Protein AF-A0A7S2CCJ9-F1 (afdb_monomer_lite)

Foldseek 3Di:
DDDPDDPVNVVVLVVQLCAVVRVVLVCLLPDFQWDDDQQEIEHAAAQFDDDVPDGDGLAQDAPPDPDRDLPANVVSSVRNRVSSNLLSVLCNVFVDWDWDFLVVQVVCVVVSSDGVVVNDPPDPPDDDDDDDDDDDDDDDDDDDDPPPVVVVVVVVVVVVVVPPRDIDTDTRSVVVVCLCPPDDSRSNNHHQADPVRHGHADDPVNLVSSVVNSHQEYEYEPSA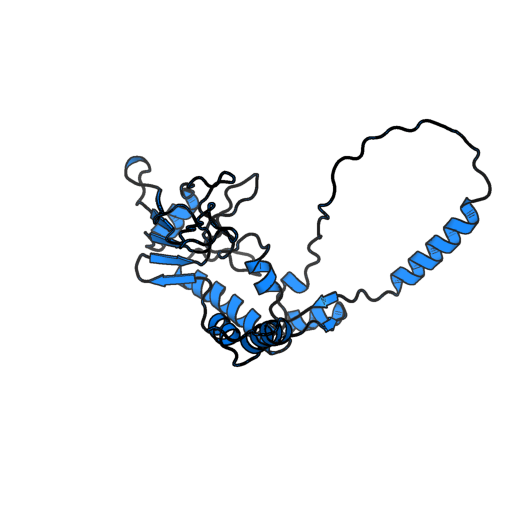HAQAKDWHWHDDPVNPHHIHIYIYGRHDQFPPVDPVRHDD

pLDDT: mean 75.75, std 21.65, range [26.58, 98.12]

Structure (mmCIF, N/CA/C/O backbone):
data_AF-A0A7S2CCJ9-F1
#
_entry.id   AF-A0A7S2CCJ9-F1
#
loop_
_atom_site.group_PDB
_atom_site.id
_atom_site.type_symbol
_atom_site.label_atom_id
_atom_site.label_alt_id
_atom_site.label_comp_id
_atom_site.label_asym_id
_atom_site.label_entity_id
_atom_site.label_seq_id
_atom_site.pdbx_PDB_ins_code
_atom_site.Cartn_x
_atom_site.Cartn_y
_atom_site.Cartn_z
_atom_site.occupancy
_atom_site.B_iso_or_equiv
_atom_site.auth_seq_id
_atom_site.auth_comp_id
_atom_site.auth_asym_id
_atom_site.auth_atom_id
_atom_site.pdbx_PDB_model_num
ATOM 1 N N . PRO A 1 1 ? -38.316 -5.251 -7.037 1.00 44.31 1 PRO A N 1
ATOM 2 C CA . PRO A 1 1 ? -38.535 -3.925 -6.409 1.00 44.31 1 PRO A CA 1
ATOM 3 C C . PRO A 1 1 ? -37.664 -3.784 -5.155 1.00 44.31 1 PRO A C 1
ATOM 5 O O . PRO A 1 1 ? -37.841 -4.554 -4.216 1.00 44.31 1 PRO A O 1
ATOM 8 N N . GLY A 1 2 ? -36.682 -2.877 -5.181 1.00 57.06 2 GLY A N 1
ATOM 9 C CA . GLY A 1 2 ? -35.847 -2.582 -4.013 1.00 57.06 2 GLY A CA 1
ATOM 10 C C . GLY A 1 2 ? -36.687 -1.921 -2.924 1.00 57.06 2 GLY A C 1
ATOM 11 O O . GLY A 1 2 ? -37.482 -1.030 -3.220 1.00 57.06 2 GLY A O 1
ATOM 12 N N . GLN A 1 3 ? -36.571 -2.398 -1.688 1.00 68.19 3 GLN A N 1
ATOM 13 C CA . GLN A 1 3 ? -37.188 -1.729 -0.545 1.00 68.19 3 GLN A CA 1
ATOM 14 C C . GLN A 1 3 ? -36.574 -0.332 -0.391 1.00 68.19 3 GLN A C 1
ATOM 16 O O . GLN A 1 3 ? -35.364 -0.171 -0.543 1.00 68.19 3 GLN A O 1
ATOM 21 N N . ASN A 1 4 ? -37.402 0.670 -0.081 1.00 78.62 4 ASN A N 1
ATOM 22 C CA . ASN A 1 4 ? -36.915 1.983 0.336 1.00 78.62 4 ASN A CA 1
ATOM 23 C C . ASN A 1 4 ? -36.238 1.826 1.703 1.00 78.62 4 ASN A C 1
ATOM 25 O O . ASN A 1 4 ? -36.915 1.734 2.725 1.00 78.62 4 ASN A O 1
ATOM 29 N N . VAL A 1 5 ? -34.910 1.744 1.704 1.00 84.31 5 VAL A N 1
ATOM 30 C CA . VAL A 1 5 ? -34.088 1.772 2.918 1.00 84.31 5 VAL A CA 1
ATOM 31 C C . VAL A 1 5 ? -33.940 3.231 3.349 1.00 84.31 5 VAL A C 1
ATOM 33 O O . VAL A 1 5 ? -33.729 4.103 2.507 1.00 84.31 5 VAL A O 1
ATOM 36 N N . SER A 1 6 ? -34.089 3.521 4.642 1.00 91.50 6 SER A N 1
ATOM 37 C CA . SER A 1 6 ? -33.880 4.876 5.160 1.00 91.50 6 SER A CA 1
ATOM 38 C C . SER A 1 6 ? -32.391 5.244 5.183 1.00 91.50 6 SER A C 1
ATOM 40 O O . SER A 1 6 ? -31.517 4.374 5.238 1.00 91.50 6 SER A O 1
ATOM 42 N N . GLU A 1 7 ? -32.093 6.544 5.188 1.00 90.19 7 GLU A N 1
ATOM 43 C CA . GLU A 1 7 ? -30.725 7.047 5.388 1.00 90.19 7 GLU A CA 1
ATOM 44 C C . GLU A 1 7 ? -30.143 6.560 6.722 1.00 90.19 7 GLU A C 1
ATOM 46 O O . GLU A 1 7 ? -29.002 6.115 6.765 1.00 90.19 7 GLU A O 1
ATOM 51 N N . GLU A 1 8 ? -30.959 6.544 7.780 1.00 93.25 8 GLU A N 1
ATOM 52 C CA . GLU A 1 8 ? -30.577 6.042 9.105 1.00 93.25 8 GLU A CA 1
ATOM 53 C C . GLU A 1 8 ? -30.185 4.559 9.068 1.00 93.25 8 GLU A C 1
ATOM 55 O O . GLU A 1 8 ? -29.129 4.179 9.563 1.00 93.25 8 GLU A O 1
ATOM 60 N N . ALA A 1 9 ? -30.996 3.711 8.424 1.00 90.62 9 ALA A N 1
ATOM 61 C CA . ALA A 1 9 ? -30.687 2.288 8.290 1.00 90.62 9 ALA A CA 1
ATOM 62 C C . ALA A 1 9 ? -29.422 2.060 7.447 1.00 90.62 9 ALA A C 1
ATOM 64 O O . ALA A 1 9 ? -28.640 1.150 7.720 1.00 90.62 9 ALA A O 1
ATOM 65 N N . THR A 1 10 ? -29.195 2.915 6.447 1.00 89.69 10 THR A N 1
ATOM 66 C CA . THR A 1 10 ? -27.972 2.897 5.640 1.00 89.69 10 THR A CA 1
ATOM 67 C C . THR A 1 10 ? -26.756 3.265 6.491 1.00 89.69 10 THR A C 1
ATOM 69 O O . THR A 1 10 ? -25.784 2.514 6.520 1.00 89.69 10 THR A O 1
ATOM 72 N N . ALA A 1 11 ? -26.813 4.377 7.229 1.00 90.50 11 ALA A N 1
ATOM 73 C CA . ALA A 1 11 ? -25.734 4.827 8.105 1.00 90.50 11 ALA A CA 1
ATOM 74 C C . ALA A 1 11 ? -25.401 3.780 9.177 1.00 90.50 11 ALA A C 1
ATOM 76 O O . ALA A 1 11 ? -24.232 3.444 9.375 1.00 90.50 11 ALA A O 1
ATOM 77 N N . GLN A 1 12 ? -26.429 3.207 9.802 1.00 91.25 12 GLN A N 1
ATOM 78 C CA . GLN A 1 12 ? -26.279 2.150 10.792 1.00 91.25 12 GLN A CA 1
ATOM 79 C C . GLN A 1 12 ? -25.587 0.912 10.202 1.00 91.25 12 GLN A C 1
ATOM 81 O O . GLN A 1 12 ? -24.662 0.386 10.816 1.00 91.25 12 GLN A O 1
ATOM 86 N N . SER A 1 13 ? -25.943 0.498 8.980 1.00 92.06 13 SER A N 1
ATOM 87 C CA . SER A 1 13 ? -25.278 -0.619 8.295 1.00 92.06 13 SER A CA 1
ATOM 88 C C . SER A 1 13 ? -23.782 -0.370 8.059 1.00 92.06 13 SER A C 1
ATOM 90 O O . SER A 1 13 ? -22.979 -1.291 8.228 1.00 92.06 13 SER A O 1
ATOM 92 N N . PHE A 1 14 ? -23.376 0.859 7.721 1.00 90.25 14 PHE A N 1
ATOM 93 C CA . PHE A 1 14 ? -21.954 1.204 7.603 1.00 90.25 14 PHE A CA 1
ATOM 94 C C . PHE A 1 14 ? -21.238 1.113 8.950 1.00 90.25 14 PHE A C 1
ATOM 96 O O . PHE A 1 14 ? -20.158 0.524 9.025 1.00 90.25 14 PHE A O 1
ATOM 103 N N . VAL A 1 15 ? -21.841 1.649 10.015 1.00 89.62 15 VAL A N 1
ATOM 104 C CA . VAL A 1 15 ? -21.274 1.565 11.368 1.00 89.62 15 VAL A CA 1
ATOM 105 C C . VAL A 1 15 ? -21.100 0.106 11.776 1.00 89.62 15 VAL A C 1
ATOM 107 O O . VAL A 1 15 ? -20.003 -0.275 12.175 1.00 89.62 15 VAL A O 1
ATOM 110 N N . GLU A 1 16 ? -22.134 -0.720 11.616 1.00 92.00 16 GLU A N 1
ATOM 111 C CA . GLU A 1 16 ? -22.108 -2.153 11.931 1.00 92.00 16 GLU A CA 1
ATOM 112 C C . GLU A 1 16 ? -21.051 -2.910 11.126 1.00 92.00 16 GLU A C 1
ATOM 114 O O . GLU A 1 16 ? -20.338 -3.741 11.683 1.00 92.00 16 GLU A O 1
ATOM 119 N N . SER A 1 17 ? -20.879 -2.583 9.842 1.00 92.44 17 SER A N 1
ATOM 120 C CA . SER A 1 17 ? -19.861 -3.223 9.002 1.00 92.44 17 SER A CA 1
ATOM 121 C C . SER A 1 17 ? -18.429 -2.989 9.488 1.00 92.44 17 SER A C 1
ATOM 123 O O . SER A 1 17 ? -17.562 -3.834 9.256 1.00 92.44 17 SER A O 1
ATOM 125 N N . ALA A 1 18 ? -18.191 -1.864 10.166 1.00 89.06 18 ALA A N 1
ATOM 126 C CA . ALA A 1 18 ? -16.893 -1.466 10.692 1.00 89.06 18 ALA A CA 1
ATOM 127 C C . ALA A 1 18 ? -16.705 -1.813 12.179 1.00 89.06 18 ALA A C 1
ATOM 129 O O . ALA A 1 18 ? -15.595 -1.663 12.682 1.00 89.06 18 ALA A O 1
ATOM 130 N N . GLN A 1 19 ? -17.741 -2.260 12.899 1.00 86.38 19 GLN A N 1
ATOM 131 C CA . GLN A 1 19 ? -17.588 -2.760 14.271 1.00 86.38 19 GLN A CA 1
ATOM 132 C C . GLN A 1 19 ? -16.789 -4.074 14.295 1.00 86.38 19 GLN A C 1
ATOM 134 O O . GLN A 1 19 ? -16.742 -4.767 13.277 1.00 86.38 19 GLN A O 1
ATOM 139 N N . PRO A 1 20 ? -16.197 -4.469 15.441 1.00 82.56 20 PRO A N 1
ATOM 140 C CA . PRO A 1 20 ? -15.578 -5.785 15.585 1.00 82.56 20 PRO A CA 1
ATOM 141 C C . PRO A 1 20 ? -16.528 -6.918 15.166 1.00 82.56 20 PRO A C 1
ATOM 143 O O . PRO A 1 20 ? -17.629 -7.040 15.701 1.00 82.56 20 PRO A O 1
ATOM 146 N N . GLY A 1 21 ? -16.095 -7.745 14.211 1.00 84.19 21 GLY A N 1
ATOM 147 C CA . GLY A 1 21 ? -16.904 -8.829 13.636 1.00 84.19 21 GLY A CA 1
ATOM 148 C C . GLY A 1 21 ? -17.786 -8.409 12.454 1.00 84.19 21 GLY A C 1
ATOM 149 O O . GLY A 1 21 ? -18.421 -9.260 11.837 1.00 84.19 21 GLY A O 1
ATOM 150 N N . GLY A 1 22 ? -17.815 -7.121 12.105 1.00 91.31 22 GLY A N 1
ATOM 151 C CA . GLY A 1 22 ? -18.373 -6.635 10.849 1.00 91.31 22 GLY A CA 1
ATOM 152 C C . GLY A 1 22 ? -17.433 -6.923 9.676 1.00 91.31 22 GLY A C 1
ATOM 153 O O . GLY A 1 22 ? -16.210 -6.950 9.835 1.00 91.31 22 GLY A O 1
ATOM 154 N N . PHE A 1 23 ? -17.983 -7.117 8.476 1.00 94.12 23 PHE A N 1
ATOM 155 C CA . PHE A 1 23 ? -17.192 -7.579 7.328 1.00 94.12 23 PHE A CA 1
ATOM 156 C C . PHE A 1 23 ? -16.061 -6.612 6.925 1.00 94.12 23 PHE A C 1
ATOM 158 O O . PHE A 1 23 ? -15.014 -7.064 6.469 1.00 94.12 23 PHE A O 1
ATOM 165 N N . MET A 1 24 ? -16.230 -5.290 7.090 1.00 92.38 24 MET A N 1
ATOM 166 C CA . MET A 1 24 ? -15.150 -4.342 6.784 1.00 92.38 24 MET A CA 1
ATOM 167 C C . MET A 1 24 ? -14.006 -4.466 7.791 1.00 92.38 24 MET A C 1
ATOM 169 O O . MET A 1 24 ? -12.846 -4.375 7.395 1.00 92.38 24 MET A O 1
ATOM 173 N N . SER A 1 25 ? -14.317 -4.711 9.070 1.00 91.19 25 SER A N 1
ATOM 174 C CA . SER A 1 25 ? -13.289 -4.972 10.086 1.00 91.19 25 SER A CA 1
ATOM 175 C C . SER A 1 25 ? -12.480 -6.228 9.744 1.00 91.19 25 SER A C 1
ATOM 177 O O . SER A 1 25 ? -11.253 -6.183 9.745 1.00 91.19 25 SER A O 1
ATOM 179 N N . GLU A 1 26 ? -13.154 -7.302 9.321 1.00 93.12 26 GLU A N 1
ATOM 180 C CA . GLU A 1 26 ? -12.515 -8.564 8.932 1.00 93.12 26 GLU A CA 1
ATOM 181 C C . GLU A 1 26 ? -11.624 -8.396 7.691 1.00 93.12 26 GLU A C 1
ATOM 183 O O . GLU A 1 26 ? -10.489 -8.874 7.667 1.00 93.12 26 GLU A O 1
ATOM 188 N N . ILE A 1 27 ? -12.085 -7.644 6.683 1.00 93.38 27 ILE A N 1
ATOM 189 C CA . ILE A 1 27 ? -11.277 -7.324 5.496 1.00 93.38 27 ILE A CA 1
ATOM 190 C C . ILE A 1 27 ? -10.000 -6.569 5.881 1.00 93.38 27 ILE A C 1
ATOM 192 O O . ILE A 1 27 ? -8.930 -6.889 5.369 1.00 93.38 27 ILE A O 1
ATOM 196 N N . ILE A 1 28 ? -10.083 -5.570 6.764 1.00 92.50 28 ILE A N 1
ATOM 197 C CA . ILE A 1 28 ? -8.919 -4.767 7.176 1.00 92.50 28 ILE A CA 1
ATOM 198 C C . ILE A 1 28 ? -7.922 -5.612 7.986 1.00 92.50 28 ILE A C 1
ATOM 200 O O . ILE A 1 28 ? -6.703 -5.468 7.840 1.00 92.50 28 ILE A O 1
ATOM 204 N N . GLU A 1 29 ? -8.430 -6.515 8.820 1.00 93.25 29 GLU A N 1
ATOM 205 C CA . GLU A 1 29 ? -7.619 -7.419 9.635 1.00 93.25 29 GLU A CA 1
ATOM 206 C C . GLU A 1 29 ? -6.851 -8.426 8.786 1.00 93.25 29 GLU A C 1
ATOM 208 O O . GLU A 1 29 ? -5.642 -8.579 8.959 1.00 93.25 29 GLU A O 1
ATOM 213 N N . LEU A 1 30 ? -7.533 -9.074 7.842 1.00 94.75 30 LEU A N 1
ATOM 214 C CA . LEU A 1 30 ? -6.929 -10.060 6.946 1.00 94.75 30 LEU A CA 1
ATOM 215 C C . LEU A 1 30 ? -6.123 -9.415 5.814 1.00 94.75 30 LEU A C 1
ATOM 217 O O . LEU A 1 30 ? -5.235 -10.048 5.241 1.00 94.75 30 LEU A O 1
ATOM 221 N N . GLY A 1 31 ? -6.442 -8.166 5.475 1.00 94.69 31 GLY A N 1
ATOM 222 C CA . GLY A 1 31 ? -5.825 -7.428 4.385 1.00 94.69 31 GLY A CA 1
ATOM 223 C C . GLY A 1 31 ? -4.324 -7.246 4.577 1.00 94.69 31 GLY A C 1
ATOM 224 O O . GLY A 1 31 ? -3.802 -7.247 5.687 1.00 94.69 31 GLY A O 1
ATOM 225 N N . GLN A 1 32 ? -3.602 -7.053 3.482 1.00 96.31 32 GLN A N 1
ATOM 226 C CA . GLN A 1 32 ? -2.174 -6.748 3.497 1.00 96.31 32 GLN A CA 1
ATOM 227 C C . GLN A 1 32 ? -1.943 -5.462 2.707 1.00 96.31 32 GLN A C 1
ATOM 229 O O . GLN A 1 32 ? -2.584 -5.247 1.682 1.00 96.31 32 GLN A O 1
ATOM 234 N N . LEU A 1 33 ? -1.023 -4.610 3.167 1.00 95.81 33 LEU A N 1
ATOM 235 C CA . LEU A 1 33 ? -0.631 -3.403 2.426 1.00 95.81 33 LEU A CA 1
ATOM 236 C C . LEU A 1 33 ? 0.181 -3.747 1.174 1.00 95.81 33 LEU A C 1
ATOM 238 O O . LEU A 1 33 ? 0.169 -3.007 0.190 1.00 95.81 33 LEU A O 1
ATOM 242 N N . GLY A 1 34 ? 0.862 -4.892 1.204 1.00 96.19 34 GLY A N 1
ATOM 243 C CA . GLY A 1 34 ? 1.475 -5.484 0.031 1.00 96.19 34 GLY A CA 1
ATOM 244 C C . GLY A 1 34 ? 1.764 -6.968 0.212 1.00 96.19 34 GLY A C 1
ATOM 245 O O . GLY A 1 34 ? 1.862 -7.478 1.332 1.00 96.19 34 GLY A O 1
ATOM 246 N N . PHE A 1 35 ? 1.918 -7.652 -0.914 1.00 96.69 35 PHE A N 1
ATOM 247 C CA . PHE A 1 35 ? 2.151 -9.090 -0.997 1.00 96.69 35 PHE A CA 1
ATOM 248 C C . PHE A 1 35 ? 3.060 -9.392 -2.190 1.00 96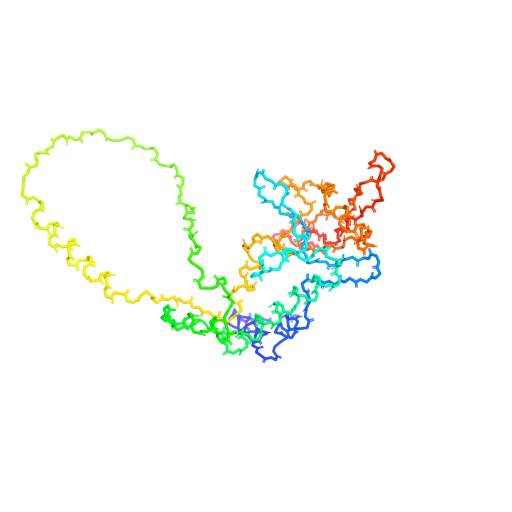.69 35 PHE A C 1
ATOM 250 O O . PHE A 1 35 ? 2.950 -8.743 -3.224 1.00 96.69 35 PHE A O 1
ATOM 257 N N . ALA A 1 36 ? 3.960 -10.368 -2.081 1.00 97.38 36 ALA A N 1
ATOM 258 C CA . ALA A 1 36 ? 4.819 -10.764 -3.195 1.00 97.38 36 ALA A CA 1
ATOM 259 C C . ALA A 1 36 ? 4.733 -12.269 -3.451 1.00 97.38 36 ALA A C 1
ATOM 261 O O . ALA A 1 36 ? 4.921 -13.073 -2.536 1.00 97.38 36 ALA A O 1
ATOM 262 N N . LEU A 1 37 ? 4.506 -12.633 -4.715 1.00 96.81 37 LEU A N 1
ATOM 263 C CA . LEU A 1 37 ? 4.417 -14.007 -5.199 1.00 96.81 37 LEU A CA 1
ATOM 264 C C . LEU A 1 37 ? 5.331 -14.182 -6.413 1.00 96.81 37 LEU A C 1
ATOM 266 O O . LEU A 1 37 ? 5.071 -13.640 -7.487 1.00 96.81 37 LEU A O 1
ATOM 270 N N . GLY A 1 38 ? 6.405 -14.954 -6.243 1.00 96.38 38 GLY A N 1
ATOM 271 C CA . GLY A 1 38 ? 7.416 -15.127 -7.285 1.00 96.38 38 GLY A CA 1
ATOM 272 C C . GLY A 1 38 ? 8.091 -13.799 -7.638 1.00 96.38 38 GLY A C 1
ATOM 273 O O . GLY A 1 38 ? 8.665 -13.146 -6.770 1.00 96.38 38 GLY A O 1
ATOM 274 N N . ASP A 1 39 ? 8.015 -13.410 -8.910 1.00 97.31 39 ASP A N 1
ATOM 275 C CA . ASP A 1 39 ? 8.562 -12.156 -9.442 1.00 97.31 39 ASP A CA 1
ATOM 276 C C . ASP A 1 39 ? 7.544 -10.997 -9.453 1.00 97.31 39 ASP A C 1
ATOM 278 O O . ASP A 1 39 ? 7.826 -9.939 -10.027 1.00 97.31 39 ASP A O 1
ATOM 282 N N . VAL A 1 40 ? 6.370 -11.184 -8.837 1.00 98.12 40 VAL A N 1
ATOM 283 C CA . VAL A 1 40 ? 5.267 -10.215 -8.821 1.00 98.12 40 VAL A CA 1
ATOM 284 C C . VAL A 1 40 ? 5.080 -9.626 -7.425 1.00 98.12 40 VAL A C 1
ATOM 286 O O . VAL A 1 40 ? 4.897 -10.357 -6.454 1.00 98.12 40 VAL A O 1
ATOM 289 N N . LEU A 1 41 ? 5.086 -8.298 -7.340 1.00 97.75 41 LEU A N 1
ATOM 290 C CA . LEU A 1 41 ? 4.738 -7.514 -6.157 1.00 97.75 41 LEU A CA 1
ATOM 291 C C . LEU A 1 41 ? 3.342 -6.907 -6.338 1.00 97.75 41 LEU A C 1
ATOM 293 O O . LEU A 1 41 ? 3.086 -6.252 -7.340 1.00 97.75 41 LEU A O 1
ATOM 297 N N . TYR A 1 42 ? 2.467 -7.086 -5.360 1.00 96.81 42 TYR A N 1
ATOM 298 C CA . TYR A 1 42 ? 1.138 -6.492 -5.278 1.00 96.81 42 TYR A CA 1
ATOM 299 C C . TYR A 1 42 ? 1.150 -5.412 -4.200 1.00 96.81 42 TYR A C 1
ATOM 301 O O . TYR A 1 42 ? 1.566 -5.681 -3.071 1.00 96.81 42 TYR A O 1
ATOM 309 N N . VAL A 1 43 ? 0.694 -4.210 -4.538 1.00 94.94 43 VAL A N 1
ATOM 310 C CA . VAL A 1 43 ? 0.478 -3.106 -3.590 1.00 94.94 43 VAL A CA 1
ATOM 311 C C . VAL A 1 43 ? -0.832 -2.397 -3.916 1.00 94.94 43 VAL A C 1
ATOM 313 O O . VAL A 1 43 ? -1.322 -2.484 -5.039 1.00 94.94 43 VAL A O 1
ATOM 316 N N . HIS A 1 44 ? -1.413 -1.698 -2.942 1.00 90.81 44 HIS A N 1
ATOM 317 C CA . HIS A 1 44 ? -2.738 -1.099 -3.119 1.00 90.81 44 HIS A CA 1
ATOM 318 C C . HIS A 1 44 ? -2.773 0.034 -4.149 1.00 90.81 44 HIS A C 1
ATOM 320 O O . HIS A 1 44 ? -3.687 0.038 -4.952 1.00 90.81 44 HIS A O 1
ATOM 326 N N . GLY A 1 45 ? -1.807 0.954 -4.148 1.00 88.88 45 GLY A N 1
ATOM 327 C CA . GLY A 1 45 ? -1.760 2.144 -5.014 1.00 88.88 45 GLY A CA 1
ATOM 328 C C . GLY A 1 45 ? -0.524 2.217 -5.909 1.00 88.88 45 GLY A C 1
ATOM 329 O O . GLY A 1 45 ? -0.612 2.367 -7.126 1.00 88.88 45 GLY A O 1
ATOM 330 N N . GLY A 1 46 ? 0.668 2.104 -5.326 1.00 91.56 46 GLY A N 1
ATOM 331 C CA . GLY A 1 46 ? 1.903 2.191 -6.101 1.00 91.56 46 GLY A CA 1
ATOM 332 C C . GLY A 1 46 ? 3.138 2.482 -5.271 1.00 91.56 46 GLY A C 1
ATOM 333 O O . GLY A 1 46 ? 3.079 2.611 -4.053 1.00 91.56 46 GLY A O 1
ATOM 334 N N . LEU A 1 47 ? 4.281 2.573 -5.948 1.00 92.94 47 LEU A N 1
ATOM 335 C CA . LEU A 1 47 ? 5.578 2.782 -5.296 1.00 92.94 47 LEU A CA 1
ATOM 336 C C . LEU A 1 47 ? 6.121 4.197 -5.461 1.00 92.94 47 LEU A C 1
ATOM 338 O O . LEU A 1 47 ? 7.209 4.467 -4.968 1.00 92.94 47 LEU A O 1
ATOM 342 N N . LEU A 1 48 ? 5.417 5.077 -6.171 1.00 89.75 48 LEU A N 1
ATOM 343 C CA . LEU A 1 48 ? 5.895 6.429 -6.439 1.00 89.75 48 LEU A CA 1
ATOM 344 C C . LEU A 1 48 ? 4.998 7.461 -5.774 1.00 89.75 48 LEU A C 1
ATOM 346 O O . LEU A 1 48 ? 3.778 7.431 -5.916 1.00 89.75 48 LEU A O 1
ATOM 350 N N . GLY A 1 49 ? 5.626 8.390 -5.076 1.00 78.00 49 GLY A N 1
ATOM 351 C CA . GLY A 1 49 ? 5.003 9.587 -4.565 1.00 78.00 49 GLY A CA 1
ATOM 352 C C . GLY A 1 49 ? 4.871 10.655 -5.626 1.00 78.00 49 GLY A C 1
ATOM 353 O O . GLY A 1 49 ? 5.717 10.801 -6.506 1.00 78.00 49 GLY A O 1
ATOM 354 N N . THR A 1 50 ? 3.834 11.468 -5.485 1.00 58.62 50 THR A N 1
ATOM 355 C CA . THR A 1 50 ? 3.761 12.750 -6.178 1.00 58.62 50 THR A CA 1
ATOM 356 C C . THR A 1 50 ? 3.945 13.865 -5.175 1.00 58.62 50 THR A C 1
ATOM 358 O O . THR A 1 50 ? 2.970 14.399 -4.647 1.00 58.62 50 THR A O 1
ATOM 361 N N . SER A 1 51 ? 5.195 14.221 -4.916 1.00 50.88 51 SER A N 1
ATOM 362 C CA . SER A 1 51 ? 5.486 15.589 -4.514 1.00 50.88 51 SER A CA 1
ATOM 363 C C . SER A 1 51 ? 5.620 16.415 -5.803 1.00 50.88 51 SER A C 1
ATOM 365 O O . SER A 1 51 ? 5.988 15.889 -6.854 1.00 50.88 51 SER A O 1
ATOM 367 N N . ALA A 1 52 ? 5.281 17.703 -5.761 1.00 42.06 52 ALA A N 1
ATOM 368 C CA . ALA A 1 52 ? 5.393 18.585 -6.928 1.00 42.06 52 ALA A CA 1
ATOM 369 C C . ALA A 1 52 ? 6.851 18.784 -7.403 1.00 42.06 52 ALA A C 1
ATOM 371 O O . ALA A 1 52 ? 7.071 19.392 -8.448 1.00 42.06 52 ALA A O 1
ATOM 372 N N . GLU A 1 53 ? 7.835 18.294 -6.640 1.00 40.53 53 GLU A N 1
ATOM 373 C CA . GLU A 1 53 ? 9.246 18.669 -6.771 1.00 40.53 53 GLU A CA 1
ATOM 374 C C . GLU A 1 53 ? 10.207 17.461 -6.794 1.00 40.53 53 GLU A C 1
ATOM 376 O O . GLU A 1 53 ? 11.390 17.630 -7.088 1.00 40.53 53 GLU A O 1
ATOM 381 N N . SER A 1 54 ? 9.729 16.234 -6.550 1.00 52.16 54 SER A N 1
ATOM 382 C CA . SER A 1 54 ? 10.548 15.017 -6.589 1.00 52.16 54 SER A CA 1
ATOM 383 C C . SER A 1 54 ? 9.726 13.752 -6.874 1.00 52.16 54 SER A C 1
ATOM 385 O O . SER A 1 54 ? 8.647 13.541 -6.321 1.00 52.16 54 SER A O 1
ATOM 387 N N . GLU A 1 55 ? 10.275 12.872 -7.717 1.00 62.78 55 GLU A N 1
ATOM 388 C CA . GLU A 1 55 ? 9.825 11.480 -7.831 1.00 62.78 55 GLU A CA 1
ATOM 389 C C . GLU A 1 55 ? 10.286 10.724 -6.579 1.00 62.78 55 GLU A C 1
ATOM 391 O O . GLU A 1 55 ? 11.396 10.187 -6.521 1.00 62.78 55 GLU A O 1
ATOM 396 N N . GLU A 1 56 ? 9.466 10.738 -5.530 1.00 78.06 56 GLU A N 1
ATOM 397 C CA . GLU A 1 56 ? 9.762 9.976 -4.321 1.00 78.06 56 GLU A CA 1
ATOM 398 C C . GLU A 1 56 ? 9.466 8.495 -4.548 1.00 78.06 56 GLU A C 1
ATOM 400 O O . GLU A 1 56 ? 8.375 8.118 -4.954 1.00 78.06 56 GLU A O 1
ATOM 405 N N . ASP A 1 57 ? 10.439 7.637 -4.266 1.00 87.94 57 ASP A N 1
ATOM 406 C CA . ASP A 1 57 ? 10.255 6.186 -4.254 1.00 87.94 57 ASP A CA 1
ATOM 407 C C . ASP A 1 57 ? 9.806 5.745 -2.859 1.00 87.94 57 ASP A C 1
ATOM 409 O O . ASP A 1 57 ? 10.416 6.154 -1.872 1.00 87.94 57 ASP A O 1
ATOM 413 N N . TYR A 1 58 ? 8.794 4.894 -2.753 1.00 91.19 58 TYR A N 1
ATOM 414 C CA . TYR A 1 58 ? 8.253 4.356 -1.501 1.00 91.19 58 TYR A CA 1
ATOM 415 C C . TYR A 1 58 ? 8.702 2.917 -1.222 1.00 91.19 58 TYR A C 1
ATOM 417 O O . TYR A 1 58 ? 8.420 2.373 -0.155 1.00 91.19 58 TYR A O 1
ATOM 425 N N . PHE A 1 59 ? 9.461 2.303 -2.133 1.00 93.69 59 PHE A N 1
ATOM 426 C CA . PHE A 1 59 ? 10.040 0.986 -1.912 1.00 93.69 59 PHE A CA 1
ATOM 427 C C . PHE A 1 59 ? 10.914 0.966 -0.648 1.00 93.69 59 PHE A C 1
ATOM 429 O O . PHE A 1 59 ? 11.793 1.819 -0.449 1.00 93.69 59 PHE A O 1
ATOM 436 N N . GLY A 1 60 ? 10.650 -0.020 0.211 1.00 93.81 60 GLY A N 1
ATOM 437 C CA . GLY A 1 60 ? 11.353 -0.224 1.475 1.00 93.81 60 GLY A CA 1
ATOM 438 C C . GLY A 1 60 ? 10.902 0.664 2.632 1.00 93.81 60 GLY A C 1
ATOM 439 O O . GLY A 1 60 ? 11.442 0.518 3.726 1.00 93.81 60 GLY A O 1
ATOM 440 N N . TYR A 1 61 ? 9.963 1.592 2.427 1.00 93.88 61 TYR A N 1
ATOM 441 C CA . TYR A 1 61 ? 9.479 2.466 3.494 1.00 93.88 61 TYR A CA 1
ATOM 442 C C . TYR A 1 61 ? 8.523 1.724 4.440 1.00 93.88 61 TYR A C 1
ATOM 444 O O . TYR A 1 61 ? 7.620 1.014 3.992 1.00 93.88 61 TYR A O 1
ATOM 452 N N . VAL A 1 62 ? 8.723 1.899 5.746 1.00 94.19 62 VAL A N 1
ATOM 453 C CA . VAL A 1 62 ? 7.842 1.409 6.813 1.00 94.19 62 VAL A CA 1
ATOM 454 C C . VAL A 1 62 ? 7.654 2.570 7.793 1.00 94.19 62 VAL A C 1
ATOM 456 O O . VAL A 1 62 ? 8.662 3.120 8.242 1.00 94.19 62 VAL A O 1
ATOM 459 N N . PRO A 1 63 ? 6.417 2.985 8.112 1.00 92.12 63 PRO A N 1
ATOM 460 C CA . PRO A 1 63 ? 6.203 4.089 9.044 1.00 92.12 63 PRO A CA 1
ATOM 461 C C . PRO A 1 63 ? 6.826 3.804 10.416 1.00 92.12 63 PRO A C 1
ATOM 463 O O . PRO A 1 63 ? 6.753 2.685 10.924 1.00 92.12 63 PRO A O 1
ATOM 466 N N . GLY A 1 64 ? 7.456 4.821 11.006 1.00 88.00 64 GLY A N 1
ATOM 467 C CA . GLY A 1 64 ? 8.179 4.709 12.278 1.00 88.00 64 GLY A CA 1
ATOM 468 C C . GLY A 1 64 ? 9.593 4.109 12.199 1.00 88.00 64 GLY A C 1
ATOM 469 O O . GLY A 1 64 ? 10.315 4.174 13.189 1.00 88.00 64 GLY A O 1
ATOM 470 N N . GLU A 1 65 ? 10.029 3.580 11.052 1.00 90.31 65 GLU A N 1
ATOM 471 C CA . GLU A 1 65 ? 11.397 3.075 10.871 1.00 90.31 65 GLU A CA 1
ATOM 472 C C . GLU A 1 65 ? 12.328 4.165 10.319 1.00 90.31 65 GLU A C 1
ATOM 474 O O . GLU A 1 65 ? 12.045 4.796 9.299 1.00 90.31 65 GLU A O 1
ATOM 479 N N . GLU A 1 66 ? 13.494 4.357 10.944 1.00 87.25 66 GLU A N 1
ATOM 480 C CA . GLU A 1 66 ? 14.481 5.353 10.492 1.00 87.25 66 GLU A CA 1
ATOM 481 C C . GLU A 1 66 ? 15.097 5.007 9.129 1.00 87.25 66 GLU A C 1
ATOM 483 O O . GLU A 1 66 ? 15.538 5.882 8.379 1.00 87.25 66 GLU A O 1
ATOM 488 N N . LYS A 1 67 ? 15.187 3.709 8.817 1.00 90.75 67 LYS A N 1
ATOM 489 C CA . LYS A 1 67 ? 15.856 3.197 7.621 1.00 90.75 67 LYS A CA 1
ATOM 490 C C . LYS A 1 67 ? 14.908 2.355 6.797 1.00 90.75 67 LYS A C 1
ATOM 492 O O . LYS A 1 67 ? 14.152 1.539 7.312 1.00 90.75 67 LYS A O 1
ATOM 497 N N . ARG A 1 68 ? 15.044 2.492 5.480 1.00 91.38 68 ARG A N 1
ATOM 498 C CA . ARG A 1 68 ? 14.338 1.640 4.528 1.00 91.38 68 ARG A CA 1
ATOM 499 C C . ARG A 1 68 ? 14.835 0.203 4.609 1.00 91.38 68 ARG A C 1
ATOM 501 O O . ARG A 1 68 ? 16.042 -0.043 4.655 1.00 91.38 68 ARG A O 1
ATOM 508 N N . GLU A 1 69 ? 13.903 -0.736 4.530 1.00 92.38 69 GLU A N 1
ATOM 509 C CA . GLU A 1 69 ? 14.200 -2.158 4.410 1.00 92.38 69 GLU A CA 1
ATOM 510 C C . GLU A 1 69 ? 14.425 -2.519 2.939 1.00 92.38 69 GLU A C 1
ATOM 512 O O . GLU A 1 69 ? 13.485 -2.739 2.180 1.00 92.38 69 GLU A O 1
ATOM 517 N N . LEU A 1 70 ? 15.690 -2.535 2.522 1.00 89.19 70 LEU A N 1
ATOM 518 C CA . LEU A 1 70 ? 16.089 -2.749 1.126 1.00 89.19 70 LEU A CA 1
ATOM 519 C C . LEU A 1 70 ? 16.798 -4.088 0.899 1.00 89.19 70 LEU A C 1
ATOM 521 O O . LEU A 1 70 ? 17.301 -4.329 -0.200 1.00 89.19 70 LEU A O 1
ATOM 525 N N . SER A 1 71 ? 16.889 -4.939 1.928 1.00 87.12 71 SER A N 1
ATOM 526 C CA . SER A 1 71 ? 17.598 -6.219 1.824 1.00 87.12 71 SER A CA 1
ATOM 527 C C . SER A 1 71 ? 16.859 -7.215 0.927 1.00 87.12 71 SER A C 1
ATOM 529 O O . SER A 1 71 ? 17.480 -7.877 0.095 1.00 87.12 71 SER A O 1
ATOM 531 N N . ASN A 1 72 ? 15.536 -7.306 1.082 1.00 90.94 72 ASN A N 1
ATOM 532 C CA . ASN A 1 72 ? 14.650 -8.160 0.302 1.00 90.94 72 ASN A CA 1
ATOM 533 C C . ASN A 1 72 ? 13.197 -7.665 0.406 1.00 90.94 72 ASN A C 1
ATOM 535 O O . ASN A 1 72 ? 12.761 -7.212 1.465 1.00 90.94 72 ASN A O 1
ATOM 539 N N . VAL A 1 73 ? 12.417 -7.851 -0.663 1.00 95.69 73 VAL A N 1
ATOM 540 C CA . VAL A 1 73 ? 10.993 -7.486 -0.726 1.00 95.69 73 VAL A CA 1
ATOM 541 C C . VAL A 1 73 ? 10.169 -8.161 0.375 1.00 95.69 73 VAL A C 1
ATOM 543 O O . VAL A 1 73 ? 9.328 -7.513 0.985 1.00 95.69 73 VAL A O 1
ATOM 546 N N . GLN A 1 74 ? 10.445 -9.429 0.700 1.00 96.31 74 GLN A N 1
ATOM 547 C CA . GLN A 1 74 ? 9.688 -10.150 1.732 1.00 96.31 74 GLN A CA 1
ATOM 548 C C . GLN A 1 74 ? 9.939 -9.588 3.137 1.00 96.31 74 GLN A C 1
ATOM 550 O O . GLN A 1 74 ? 9.014 -9.518 3.944 1.00 96.31 74 GLN A O 1
ATOM 555 N N . ALA A 1 75 ? 11.170 -9.151 3.426 1.00 96.00 75 ALA A N 1
ATOM 556 C CA . ALA A 1 75 ? 11.503 -8.536 4.709 1.00 96.00 75 ALA A CA 1
ATOM 557 C C . ALA A 1 75 ? 10.781 -7.192 4.872 1.00 96.00 75 ALA A C 1
ATOM 559 O O . ALA A 1 75 ? 10.183 -6.935 5.916 1.00 96.00 75 ALA A O 1
ATOM 560 N N . TRP A 1 76 ? 10.768 -6.378 3.813 1.00 97.00 76 TRP A N 1
ATOM 561 C CA . TRP A 1 76 ? 10.023 -5.123 3.787 1.00 97.00 76 TRP A CA 1
ATOM 562 C C . TRP A 1 76 ? 8.518 -5.339 3.974 1.00 97.00 76 TRP A C 1
ATOM 564 O O . TRP A 1 76 ? 7.927 -4.737 4.867 1.00 97.00 76 TRP A O 1
ATOM 574 N N . LEU A 1 77 ? 7.907 -6.240 3.197 1.00 97.50 77 LEU A N 1
ATOM 575 C CA . LEU A 1 77 ? 6.476 -6.540 3.296 1.00 97.50 77 LEU A CA 1
ATOM 576 C C . LEU A 1 77 ? 6.089 -7.101 4.665 1.00 97.50 77 LEU A C 1
ATOM 578 O O . LEU A 1 77 ? 5.031 -6.760 5.187 1.00 97.50 77 LEU A O 1
ATOM 582 N N . THR A 1 78 ? 6.948 -7.926 5.268 1.00 97.50 78 THR A N 1
ATOM 583 C CA . THR A 1 78 ? 6.729 -8.440 6.625 1.00 97.50 78 THR A CA 1
ATOM 584 C C . THR A 1 78 ? 6.647 -7.290 7.624 1.00 97.50 78 THR A C 1
ATOM 586 O O . THR A 1 78 ? 5.666 -7.201 8.354 1.00 97.50 78 THR A O 1
ATOM 589 N N . LYS A 1 79 ? 7.621 -6.371 7.612 1.00 97.25 79 LYS A N 1
ATOM 590 C CA . LYS A 1 79 ? 7.626 -5.202 8.505 1.00 97.25 79 LYS A CA 1
ATOM 591 C C . LYS A 1 79 ? 6.441 -4.271 8.251 1.00 97.25 79 LYS A C 1
ATOM 593 O O . LYS A 1 79 ? 5.788 -3.843 9.195 1.00 97.25 79 LYS A O 1
ATOM 598 N N . LEU A 1 80 ? 6.130 -3.994 6.984 1.00 97.00 80 LEU A N 1
ATOM 599 C CA . LEU A 1 80 ? 5.020 -3.119 6.608 1.00 97.00 80 LEU A CA 1
ATOM 600 C C . LEU A 1 80 ? 3.663 -3.690 7.051 1.00 97.00 80 LEU A C 1
ATOM 602 O O . LEU A 1 80 ? 2.838 -2.965 7.604 1.00 97.00 80 LEU A O 1
ATOM 606 N N . ASN A 1 81 ? 3.438 -4.991 6.852 1.00 97.94 81 ASN A N 1
ATOM 607 C CA . ASN A 1 81 ? 2.202 -5.647 7.279 1.00 97.94 81 ASN A CA 1
ATOM 608 C C . ASN A 1 81 ? 2.125 -5.787 8.807 1.00 97.94 81 ASN A C 1
ATOM 610 O O . ASN A 1 81 ? 1.060 -5.549 9.362 1.00 97.94 81 ASN A O 1
ATOM 614 N N . GLN A 1 82 ? 3.239 -6.067 9.495 1.00 97.25 82 GLN A N 1
ATOM 615 C CA . GLN A 1 82 ? 3.296 -6.068 10.964 1.00 97.25 82 GLN A CA 1
ATOM 616 C C . GLN A 1 82 ? 2.979 -4.694 11.557 1.00 97.25 82 GLN A C 1
ATOM 618 O O . GLN A 1 82 ? 2.263 -4.599 12.553 1.00 97.25 82 GLN A O 1
ATOM 623 N N . TRP A 1 83 ? 3.483 -3.627 10.933 1.00 96.62 83 TRP A N 1
ATOM 624 C CA . TRP A 1 83 ? 3.123 -2.266 11.305 1.00 96.62 83 TRP A CA 1
ATOM 625 C C . TRP A 1 83 ? 1.617 -2.028 11.126 1.00 96.62 83 TRP A C 1
ATOM 627 O O . TRP A 1 83 ? 0.956 -1.582 12.057 1.00 96.62 83 TRP A O 1
ATOM 637 N N . LYS A 1 84 ? 1.031 -2.403 9.982 1.00 96.44 84 LYS A N 1
ATOM 638 C CA . LYS A 1 84 ? -0.425 -2.309 9.777 1.00 96.44 84 LYS A CA 1
ATOM 639 C C . LYS A 1 84 ? -1.200 -3.096 10.835 1.00 96.44 84 LYS A C 1
ATOM 641 O O . LYS A 1 84 ? -2.164 -2.578 11.392 1.00 96.44 84 LYS A O 1
ATOM 646 N N . ASP A 1 85 ? -0.783 -4.324 11.133 1.00 96.56 85 ASP A N 1
ATOM 647 C CA . ASP A 1 85 ? -1.429 -5.186 12.130 1.00 96.56 85 ASP A CA 1
ATOM 648 C C . ASP A 1 85 ? -1.396 -4.569 13.532 1.00 96.56 85 ASP A C 1
ATOM 650 O O . ASP A 1 85 ? -2.380 -4.667 14.269 1.00 96.56 85 ASP A O 1
ATOM 654 N N . SER A 1 86 ? -0.303 -3.887 13.899 1.00 95.44 86 SER A N 1
ATOM 655 C CA . SER A 1 86 ? -0.221 -3.173 15.177 1.00 95.44 86 SER A CA 1
ATOM 656 C C . SER A 1 86 ? -1.236 -2.030 15.245 1.00 95.44 86 SER A C 1
ATOM 658 O O . SER A 1 86 ? -1.916 -1.883 16.258 1.00 95.44 86 SER A O 1
ATOM 660 N N . GLN A 1 87 ? -1.424 -1.296 14.144 1.00 94.12 87 GLN A N 1
ATOM 661 C CA . GLN A 1 87 ? -2.411 -0.218 14.053 1.00 94.12 87 GLN A CA 1
ATOM 662 C C . GLN A 1 87 ? -3.854 -0.730 14.112 1.00 94.12 87 GLN A C 1
ATOM 664 O O . GLN A 1 87 ? -4.704 -0.129 14.769 1.00 94.12 87 GLN A O 1
ATOM 669 N N . VAL A 1 88 ? -4.143 -1.866 13.474 1.00 93.56 88 VAL A N 1
ATOM 670 C CA . VAL A 1 88 ? -5.464 -2.512 13.562 1.00 93.56 88 VAL A CA 1
ATOM 671 C C . VAL A 1 88 ? -5.728 -3.028 14.978 1.00 93.56 88 VAL A C 1
ATOM 673 O O . VAL A 1 88 ? -6.834 -2.880 15.502 1.00 93.56 88 VAL A O 1
ATOM 676 N N . LYS A 1 89 ? -4.711 -3.593 15.639 1.00 93.12 89 LYS A N 1
ATOM 677 C CA . LYS A 1 89 ? -4.806 -4.022 17.039 1.00 93.12 89 LYS A CA 1
ATOM 678 C C . LYS A 1 89 ? -5.079 -2.842 17.974 1.00 93.12 89 LYS A C 1
ATOM 680 O O . LYS A 1 89 ? -5.943 -2.956 18.840 1.00 93.12 89 LYS A O 1
ATOM 685 N N . GLU A 1 90 ? -4.382 -1.726 17.783 1.00 91.00 90 GLU A N 1
ATOM 686 C CA . GLU A 1 90 ? -4.603 -0.488 18.533 1.00 91.00 90 GLU A CA 1
ATOM 687 C C . GLU A 1 90 ? -6.036 0.023 18.332 1.00 91.00 90 GLU A C 1
ATOM 689 O O . GLU A 1 90 ? -6.748 0.314 19.294 1.00 91.00 90 GLU A O 1
ATOM 694 N N . TRP A 1 91 ? -6.507 0.052 17.082 1.00 90.62 91 TRP A N 1
ATOM 695 C CA . TRP A 1 91 ? -7.885 0.417 16.763 1.00 90.62 91 TRP A CA 1
ATOM 696 C C . TRP A 1 91 ? -8.913 -0.473 17.468 1.00 90.62 91 TRP A C 1
ATOM 698 O O . TRP A 1 91 ? -9.883 0.045 18.008 1.00 90.62 91 TRP A O 1
ATOM 708 N N . ARG A 1 92 ? -8.700 -1.791 17.539 1.00 88.94 92 ARG A N 1
ATOM 709 C CA . ARG A 1 92 ? -9.607 -2.693 18.272 1.00 88.94 92 ARG A CA 1
ATOM 710 C C . ARG A 1 92 ? -9.703 -2.367 19.762 1.00 88.94 92 ARG A C 1
ATOM 712 O O . ARG A 1 92 ? -10.757 -2.566 20.358 1.00 88.94 92 ARG A O 1
ATOM 719 N N . GLN A 1 93 ? -8.614 -1.899 20.366 1.00 88.31 93 GLN A N 1
ATOM 720 C CA . GLN A 1 93 ? -8.581 -1.520 21.780 1.00 88.31 93 GLN A CA 1
ATOM 721 C C . GLN A 1 93 ? -9.217 -0.144 22.008 1.00 88.31 93 GLN A C 1
ATOM 723 O O . GLN A 1 93 ? -9.918 0.060 23.000 1.00 88.31 93 GLN A O 1
ATOM 728 N N . HIS A 1 94 ? -9.016 0.780 21.066 1.00 87.75 94 HIS A N 1
ATOM 729 C CA . HIS A 1 94 ? -9.460 2.169 21.160 1.00 87.75 94 HIS A CA 1
ATOM 730 C C . HIS A 1 94 ? -10.168 2.627 19.868 1.00 87.75 94 HIS A C 1
ATOM 732 O O . HIS A 1 94 ? -9.665 3.504 19.161 1.00 87.75 94 HIS A O 1
ATOM 738 N N . PRO A 1 95 ? -11.344 2.062 19.526 1.00 85.88 95 PRO A N 1
ATOM 739 C CA . PRO A 1 95 ? -11.961 2.273 18.212 1.00 85.88 95 PRO A CA 1
ATOM 740 C C . PRO A 1 95 ? -12.578 3.661 18.036 1.00 85.88 95 PRO A C 1
ATOM 742 O O . PRO A 1 95 ? -12.779 4.124 16.910 1.00 85.88 95 PRO A O 1
ATOM 745 N N . THR A 1 96 ? -12.888 4.323 19.149 1.00 86.25 96 THR A N 1
ATOM 746 C CA . THR A 1 96 ? -13.532 5.632 19.202 1.00 86.25 96 THR A CA 1
ATOM 747 C C . THR A 1 96 ? -12.538 6.725 19.555 1.00 86.25 96 THR A C 1
ATOM 749 O O . THR A 1 96 ? -11.573 6.493 20.276 1.00 86.25 96 THR A O 1
ATOM 752 N N . TRP A 1 97 ? -12.833 7.944 19.112 1.00 84.31 97 TRP A N 1
ATOM 753 C CA . TRP A 1 97 ? -12.081 9.126 19.510 1.00 84.31 97 TRP A CA 1
ATOM 754 C C . TRP A 1 97 ? -12.190 9.381 21.013 1.00 84.31 97 TRP A C 1
ATOM 756 O O . TRP A 1 97 ? -13.295 9.552 21.528 1.00 84.31 97 TRP A O 1
ATOM 766 N N . THR A 1 98 ? -11.052 9.483 21.684 1.00 84.25 98 THR A N 1
ATOM 767 C CA . THR A 1 98 ? -10.926 9.877 23.087 1.00 84.25 98 THR A CA 1
ATOM 768 C C . THR A 1 98 ? -10.104 11.156 23.201 1.00 84.25 98 THR A C 1
ATOM 770 O O . THR A 1 98 ? -9.269 11.464 22.348 1.00 84.25 98 THR A O 1
ATOM 773 N N . GLU A 1 99 ? -10.373 11.942 24.241 1.00 82.69 99 GLU A N 1
ATOM 774 C CA . GLU A 1 99 ? -9.480 13.026 24.643 1.00 82.69 99 GLU A CA 1
ATOM 775 C C . GLU A 1 99 ? -8.423 12.450 25.571 1.00 82.69 99 GLU A C 1
ATOM 777 O O . GLU A 1 99 ? -8.751 11.806 26.568 1.00 82.69 99 GLU A O 1
ATOM 782 N N . VAL A 1 100 ? -7.165 12.683 25.231 1.00 74.06 100 VAL A N 1
ATOM 783 C CA . VAL A 1 100 ? -6.021 12.267 26.036 1.00 74.06 100 VAL A CA 1
ATOM 784 C C . VAL A 1 100 ? -5.107 13.460 26.261 1.00 74.06 100 VAL A C 1
ATOM 786 O O . VAL A 1 100 ? -4.988 14.357 25.416 1.00 74.06 100 VAL A O 1
ATOM 789 N N . GLU A 1 101 ? -4.470 13.472 27.422 1.00 76.69 101 GLU A N 1
ATOM 790 C CA . GLU A 1 101 ? -3.417 14.434 27.735 1.00 76.69 101 GLU A CA 1
ATOM 791 C C . GLU A 1 101 ? -2.109 14.005 27.051 1.00 76.69 101 GLU A C 1
ATOM 793 O O . GLU A 1 101 ? -1.880 12.811 26.834 1.00 76.69 101 GLU A O 1
ATOM 798 N N . GLN A 1 102 ? -1.227 14.951 26.707 1.00 65.88 102 GLN A N 1
ATOM 799 C CA . GLN A 1 102 ? 0.041 14.621 26.035 1.00 65.88 102 GLN A CA 1
ATOM 800 C C . GLN A 1 102 ? 0.880 13.585 26.807 1.00 65.88 102 GLN A C 1
ATOM 802 O O . GLN A 1 102 ? 1.471 12.697 26.198 1.00 65.88 102 GLN A O 1
ATOM 807 N N . GLU A 1 103 ? 0.890 13.639 28.141 1.00 63.38 103 GLU A N 1
ATOM 808 C CA . GLU A 1 103 ? 1.608 12.663 28.973 1.00 63.38 103 GLU A CA 1
ATOM 809 C C . GLU A 1 103 ? 1.034 11.243 28.861 1.00 63.38 103 GLU A C 1
ATOM 811 O O . GLU A 1 103 ? 1.777 10.263 28.920 1.00 63.38 103 GLU A O 1
ATOM 816 N N . GLN A 1 104 ? -0.282 11.111 28.667 1.00 64.44 104 GLN A N 1
ATOM 817 C CA . GLN A 1 104 ? -0.933 9.816 28.457 1.00 64.44 104 GLN A CA 1
ATOM 818 C C . GLN A 1 104 ? -0.590 9.248 27.074 1.00 64.44 104 GLN A C 1
ATOM 820 O O . GLN A 1 104 ? -0.359 8.048 26.950 1.00 64.44 104 GLN A O 1
ATOM 825 N N . LEU A 1 105 ? -0.473 10.111 26.057 1.00 65.69 105 LEU A N 1
ATOM 826 C CA . LEU A 1 105 ? -0.018 9.727 24.716 1.00 65.69 105 LEU A CA 1
ATOM 827 C C . LEU A 1 105 ? 1.422 9.220 24.692 1.00 65.69 105 LEU A C 1
ATOM 829 O O . LEU A 1 105 ? 1.707 8.216 24.041 1.00 65.69 105 LEU A O 1
ATOM 833 N N . LEU A 1 106 ? 2.320 9.899 25.409 1.00 62.97 106 LEU A N 1
ATOM 834 C CA . LEU A 1 106 ? 3.715 9.478 25.554 1.00 62.97 106 LEU A CA 1
ATOM 835 C C . LEU A 1 106 ? 3.806 8.081 26.182 1.00 62.97 106 LEU A C 1
ATOM 837 O O . LEU A 1 106 ? 4.492 7.220 25.639 1.00 62.97 106 LEU A O 1
ATOM 841 N N . ARG A 1 107 ? 3.032 7.810 27.243 1.00 61.31 107 ARG A N 1
ATOM 842 C CA . ARG A 1 107 ? 2.977 6.475 27.869 1.00 61.31 107 ARG A CA 1
ATOM 843 C C . ARG A 1 107 ? 2.436 5.402 26.934 1.00 61.31 107 ARG A C 1
ATOM 845 O O . ARG A 1 107 ? 3.009 4.321 26.864 1.00 61.31 107 ARG A O 1
ATOM 852 N N . TRP A 1 108 ? 1.375 5.696 26.179 1.00 63.12 108 TRP A N 1
ATOM 853 C CA . TRP A 1 108 ? 0.856 4.748 25.188 1.00 63.12 108 TRP A CA 1
ATOM 854 C C . TRP A 1 108 ? 1.909 4.420 24.126 1.00 63.12 108 TRP A C 1
ATOM 856 O O . TRP A 1 108 ? 2.010 3.273 23.703 1.00 63.12 108 TRP A O 1
ATOM 866 N N . SER A 1 109 ? 2.749 5.379 23.735 1.00 62.00 109 SER A N 1
ATOM 867 C CA . SER A 1 109 ? 3.849 5.114 22.805 1.00 62.00 109 SER A CA 1
ATOM 868 C C . SER A 1 109 ? 4.991 4.308 23.424 1.00 62.00 109 SER A C 1
ATOM 870 O O . SER A 1 109 ? 5.535 3.439 22.745 1.00 62.00 109 SER A O 1
ATOM 872 N N . GLU A 1 110 ? 5.348 4.554 24.686 1.00 54.31 110 GLU A N 1
ATOM 873 C CA . GLU A 1 110 ? 6.391 3.802 25.405 1.00 54.31 110 GLU A CA 1
ATOM 874 C C . GLU A 1 110 ? 5.978 2.347 25.687 1.00 54.31 110 GLU A C 1
ATOM 876 O O . GLU A 1 110 ? 6.812 1.443 25.654 1.00 54.31 110 GLU A O 1
ATOM 881 N N . GLU A 1 111 ? 4.683 2.100 25.898 1.00 52.09 111 GLU A N 1
ATOM 882 C CA . GLU A 1 111 ? 4.102 0.765 26.101 1.00 52.09 111 GLU A CA 1
ATOM 883 C C . GLU A 1 111 ? 3.842 0.009 24.779 1.00 52.09 111 GLU A C 1
ATOM 885 O O . GLU A 1 111 ? 3.368 -1.130 24.789 1.00 52.09 111 GLU A O 1
ATOM 890 N N . GLY A 1 112 ? 4.158 0.620 23.629 1.00 51.50 112 GLY A N 1
ATOM 891 C CA . GLY A 1 112 ? 3.916 0.050 22.298 1.00 51.50 112 GLY A CA 1
ATOM 892 C C . GLY A 1 112 ? 2.437 0.012 21.894 1.00 51.50 112 GLY A C 1
ATOM 893 O O . GLY A 1 112 ? 2.068 -0.732 20.984 1.00 51.50 112 GLY A O 1
ATOM 894 N N . ALA A 1 113 ? 1.595 0.785 22.583 1.00 44.38 113 ALA A N 1
ATOM 895 C CA . ALA A 1 113 ? 0.160 0.915 22.359 1.00 44.38 113 ALA A CA 1
ATOM 896 C C . ALA A 1 113 ? -0.218 2.100 21.450 1.00 44.38 113 ALA A C 1
ATOM 898 O O . ALA A 1 113 ? -1.353 2.143 21.006 1.00 44.38 113 ALA A O 1
ATOM 899 N N . ALA A 1 114 ? 0.691 3.033 21.150 1.00 50.66 114 ALA A N 1
ATOM 900 C CA . ALA A 1 114 ? 0.473 4.112 20.183 1.00 50.66 114 ALA A CA 1
ATOM 901 C C . ALA A 1 114 ? 1.667 4.254 19.232 1.00 50.66 114 ALA A C 1
ATOM 903 O O . ALA A 1 114 ? 2.826 4.170 19.641 1.00 50.66 114 ALA A O 1
ATOM 904 N N . SER A 1 115 ? 1.384 4.490 17.950 1.00 53.25 115 SER A N 1
ATOM 905 C CA . SER A 1 115 ? 2.422 4.703 16.935 1.00 53.25 115 SER A CA 1
ATOM 906 C C . SER A 1 115 ? 3.233 5.987 17.217 1.00 53.25 115 SER A C 1
ATOM 908 O O . SER A 1 115 ? 2.623 7.015 17.526 1.00 53.25 115 SER A O 1
ATOM 910 N N . PRO A 1 116 ? 4.573 6.006 17.044 1.00 50.53 116 PRO A N 1
ATOM 911 C CA . PRO A 1 116 ? 5.421 7.185 17.298 1.00 50.53 116 PRO A CA 1
ATOM 912 C C . PRO A 1 116 ? 5.002 8.461 16.540 1.00 50.53 116 PRO A C 1
ATOM 914 O O . PRO A 1 116 ? 5.271 9.586 16.973 1.00 50.53 116 PRO A O 1
ATOM 917 N N . GLU A 1 117 ? 4.301 8.307 15.413 1.00 52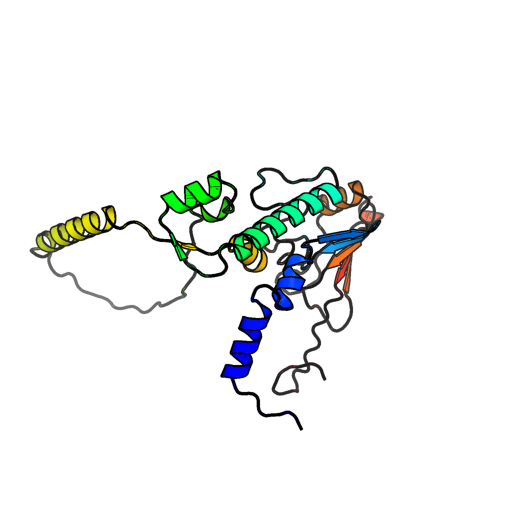.09 117 GLU A N 1
ATOM 918 C CA . GLU A 1 117 ? 3.748 9.419 14.630 1.00 52.09 117 GLU A CA 1
ATOM 919 C C . GLU A 1 117 ? 2.610 10.165 15.350 1.00 52.09 117 GLU A C 1
ATOM 921 O O . GLU A 1 117 ? 2.442 11.365 15.138 1.00 52.09 117 GLU A O 1
ATOM 926 N N . LEU A 1 118 ? 1.873 9.510 16.258 1.00 47.44 118 LEU A N 1
ATOM 927 C CA . LEU A 1 118 ? 0.821 10.152 17.062 1.00 47.44 118 LEU A CA 1
ATOM 928 C C . LEU A 1 118 ? 1.385 11.105 18.119 1.00 47.44 118 LEU A C 1
ATOM 930 O O . LEU A 1 118 ? 0.703 12.058 18.519 1.00 47.44 118 LEU A O 1
ATOM 934 N N . VAL A 1 119 ? 2.629 10.865 18.534 1.00 45.75 119 VAL A N 1
ATOM 935 C CA . VAL A 1 119 ? 3.351 11.623 19.564 1.00 45.75 119 VAL A CA 1
ATOM 936 C C . VAL A 1 119 ? 4.170 12.766 18.961 1.00 45.75 119 VAL A C 1
ATOM 938 O O . VAL A 1 119 ? 4.455 13.754 19.634 1.00 45.75 119 VAL A O 1
ATOM 941 N N . SER A 1 120 ? 4.512 12.684 17.675 1.00 43.22 120 SER A N 1
ATOM 942 C CA . SER A 1 120 ? 5.311 13.712 17.009 1.00 43.22 120 SER A CA 1
ATOM 943 C C . SER A 1 120 ? 4.476 14.967 16.700 1.00 43.22 120 SER A C 1
ATOM 945 O O . SER A 1 120 ? 3.403 14.862 16.095 1.00 43.22 120 SER A O 1
ATOM 947 N N . PRO A 1 121 ? 4.948 16.182 17.045 1.00 32.31 121 PRO A N 1
ATOM 948 C CA . PRO A 1 121 ? 4.298 17.427 16.659 1.00 32.31 121 PRO A CA 1
ATOM 949 C C . PRO A 1 121 ? 4.617 17.714 15.188 1.00 32.31 121 PRO A C 1
ATOM 951 O O . PRO A 1 121 ? 5.432 18.574 14.859 1.00 32.31 121 PRO A O 1
ATOM 954 N N . VAL A 1 122 ? 4.003 16.972 14.265 1.00 36.34 122 VAL A N 1
ATOM 955 C CA . VAL A 1 122 ? 4.064 17.337 12.849 1.00 36.34 122 VAL A CA 1
ATOM 956 C C . VAL A 1 122 ? 3.152 18.543 12.659 1.00 36.34 122 VAL A C 1
ATOM 958 O O . VAL A 1 122 ? 1.927 18.449 12.739 1.00 36.34 122 VAL A O 1
ATOM 961 N N . LEU A 1 123 ? 3.786 19.699 12.453 1.00 31.38 123 LEU A N 1
ATOM 962 C CA . LEU A 1 123 ? 3.176 20.954 12.031 1.00 31.38 123 LEU A CA 1
ATOM 963 C C . LEU A 1 123 ? 2.126 20.692 10.944 1.00 31.38 123 LEU A C 1
ATOM 965 O O . LEU A 1 123 ? 2.461 20.467 9.780 1.00 31.38 123 LEU A O 1
ATOM 969 N N . ARG A 1 124 ? 0.842 20.796 11.307 1.00 28.77 124 ARG A N 1
ATOM 970 C CA . ARG A 1 124 ? -0.215 21.097 10.339 1.00 28.77 124 ARG A CA 1
ATOM 971 C C . ARG A 1 124 ? 0.131 22.451 9.729 1.00 28.77 124 ARG A C 1
ATOM 973 O O . ARG A 1 124 ? -0.177 23.489 10.307 1.00 28.77 124 ARG A O 1
ATOM 980 N N . THR A 1 125 ? 0.789 22.457 8.574 1.00 28.16 125 THR A N 1
ATOM 981 C CA . THR A 1 125 ? 0.816 23.665 7.755 1.00 28.16 125 THR A CA 1
ATOM 982 C C . THR A 1 125 ? -0.610 23.890 7.270 1.00 28.16 125 THR A C 1
ATOM 984 O O . THR A 1 125 ? -1.190 23.091 6.538 1.00 28.16 125 THR A O 1
ATOM 987 N N . SER A 1 126 ? -1.223 24.955 7.773 1.00 29.44 126 SER A N 1
ATOM 988 C CA . SER A 1 126 ? -2.498 25.452 7.291 1.00 29.44 126 SER A CA 1
ATOM 989 C C . SER A 1 126 ? -2.356 25.819 5.814 1.00 29.44 126 SER A C 1
ATOM 991 O O . SER A 1 126 ? -1.643 26.757 5.459 1.00 29.44 126 SER A O 1
ATOM 993 N N . LYS A 1 127 ? -3.048 25.094 4.933 1.00 32.06 127 LYS A N 1
ATOM 994 C CA . LYS A 1 127 ? -3.365 25.578 3.586 1.00 32.06 127 LYS A CA 1
ATOM 995 C C . LYS A 1 127 ? -4.860 25.874 3.501 1.00 32.06 127 LYS A C 1
ATOM 997 O O . LYS A 1 127 ? -5.687 24.985 3.659 1.00 32.06 127 LYS A O 1
ATOM 1002 N N . GLY A 1 128 ? -5.140 27.150 3.262 1.00 26.58 128 GLY A N 1
ATOM 1003 C CA . GLY A 1 128 ? -6.431 27.810 3.055 1.00 26.58 128 GLY A CA 1
ATOM 1004 C C . GLY A 1 128 ? -6.208 29.274 3.451 1.00 26.58 128 GLY A C 1
ATOM 1005 O O . GLY A 1 128 ? -5.831 29.531 4.586 1.00 26.58 128 GLY A O 1
ATOM 1006 N N . ASP A 1 129 ? -6.292 30.283 2.591 1.00 27.52 129 ASP A N 1
ATOM 1007 C CA . ASP A 1 129 ? -7.168 30.454 1.432 1.00 27.52 129 ASP A CA 1
ATOM 1008 C C . ASP A 1 129 ? -6.624 31.605 0.536 1.00 27.52 129 ASP A C 1
ATOM 1010 O O . ASP A 1 129 ? -5.737 32.349 0.975 1.00 27.52 129 ASP A O 1
ATOM 1014 N N . PRO A 1 130 ? -7.108 31.765 -0.711 1.00 36.09 130 PRO A N 1
ATOM 1015 C CA . PRO A 1 130 ? -6.550 32.640 -1.728 1.00 36.09 130 PRO A CA 1
ATOM 1016 C C . PRO A 1 130 ? -7.035 34.090 -1.611 1.00 36.09 130 PRO A C 1
ATOM 1018 O O . PRO A 1 130 ? -8.083 34.400 -1.053 1.00 36.09 130 PRO A O 1
ATOM 1021 N N . ASP A 1 131 ? -6.227 34.961 -2.207 1.00 29.19 131 ASP A N 1
ATOM 1022 C CA . ASP A 1 131 ? -6.585 36.217 -2.865 1.00 29.19 131 ASP A CA 1
ATOM 1023 C C . ASP A 1 131 ? -7.879 36.929 -2.415 1.00 29.19 131 ASP A C 1
ATOM 1025 O O . ASP A 1 131 ? -8.990 36.674 -2.885 1.00 29.19 131 ASP A O 1
ATOM 1029 N N . ARG A 1 132 ? -7.698 37.949 -1.572 1.00 28.62 132 ARG A N 1
ATOM 1030 C CA . ARG A 1 132 ? -8.597 39.106 -1.523 1.00 28.62 132 ARG A CA 1
ATOM 1031 C C . ARG A 1 132 ? -7.778 40.387 -1.506 1.00 28.62 132 ARG A C 1
ATOM 1033 O O . ARG A 1 132 ? -7.567 41.027 -0.477 1.00 28.62 132 ARG A O 1
ATOM 1040 N N . THR A 1 133 ? -7.336 40.786 -2.688 1.00 32.47 133 THR A N 1
ATOM 1041 C CA . THR A 1 133 ? -6.983 42.174 -2.965 1.00 32.47 133 THR A CA 1
ATOM 1042 C C . THR A 1 133 ? -8.257 43.023 -3.076 1.00 32.47 133 THR A C 1
ATOM 1044 O O . THR A 1 133 ? -9.016 42.938 -4.034 1.00 32.47 133 THR A O 1
ATOM 1047 N N . SER A 1 134 ? -8.500 43.905 -2.104 1.00 30.27 134 SER A N 1
ATOM 1048 C CA . SER A 1 134 ? -9.280 45.124 -2.355 1.00 30.27 134 SER A CA 1
ATOM 1049 C C . SER A 1 134 ? -8.849 46.242 -1.414 1.00 30.27 134 SER A C 1
ATOM 1051 O O . SER A 1 134 ? -8.931 46.135 -0.192 1.00 30.27 134 SER A O 1
ATOM 1053 N N . ALA A 1 135 ? -8.370 47.317 -2.026 1.00 32.06 135 ALA A N 1
ATOM 1054 C CA . ALA A 1 135 ? -7.868 48.521 -1.398 1.00 32.06 135 ALA A CA 1
ATOM 1055 C C . ALA A 1 135 ? -8.910 49.245 -0.528 1.00 32.06 135 ALA A C 1
ATOM 1057 O O . ALA A 1 135 ? -10.042 49.473 -0.954 1.00 32.06 135 ALA A O 1
ATOM 1058 N N . ARG A 1 136 ? -8.476 49.779 0.623 1.00 29.66 136 ARG A N 1
ATOM 1059 C CA . ARG A 1 136 ? -9.052 51.019 1.166 1.00 29.66 136 ARG A CA 1
ATOM 1060 C C . ARG A 1 136 ? -8.017 51.826 1.956 1.00 29.66 136 ARG A C 1
ATOM 1062 O O . ARG A 1 136 ? -7.415 51.352 2.911 1.00 29.66 136 ARG A O 1
ATOM 1069 N N . LYS A 1 137 ? -7.799 53.059 1.490 1.00 30.53 137 LYS A N 1
ATOM 1070 C CA . LYS A 1 137 ? -6.903 54.089 2.038 1.00 30.53 137 LYS A CA 1
ATOM 1071 C C . LYS A 1 137 ? -7.409 54.670 3.368 1.00 30.53 137 LYS A C 1
ATOM 1073 O O . LYS A 1 137 ? -8.605 54.905 3.520 1.00 30.53 137 LYS A O 1
ATOM 1078 N N . SER A 1 138 ? -6.436 55.156 4.152 1.00 30.28 138 SER A N 1
ATOM 1079 C CA . SER A 1 138 ? -6.528 56.223 5.174 1.00 30.28 138 SER A CA 1
ATOM 1080 C C . SER A 1 138 ? -7.140 55.780 6.517 1.00 30.28 138 SER A C 1
ATOM 1082 O O . SER A 1 138 ? -8.052 54.973 6.531 1.00 30.28 138 SER A O 1
ATOM 1084 N N . ARG A 1 139 ? -6.685 56.207 7.701 1.00 29.91 139 ARG A N 1
ATOM 1085 C CA . ARG A 1 139 ? -6.176 57.510 8.162 1.00 29.91 139 ARG A CA 1
ATOM 1086 C C . ARG A 1 139 ? -5.291 57.299 9.404 1.00 29.91 139 ARG A C 1
ATOM 1088 O O . ARG A 1 139 ? -5.569 56.427 10.219 1.00 29.91 139 ARG A O 1
ATOM 1095 N N . ARG A 1 140 ? -4.278 58.156 9.580 1.00 39.72 140 ARG A N 1
ATOM 1096 C CA . ARG A 1 140 ? -3.589 58.372 10.865 1.00 39.72 140 ARG A CA 1
ATOM 1097 C C . ARG A 1 140 ? -4.606 58.829 11.918 1.00 39.72 140 ARG A C 1
ATOM 1099 O O . ARG A 1 140 ? -5.250 59.849 11.696 1.00 39.72 140 ARG A O 1
ATOM 1106 N N . PHE A 1 141 ? -4.687 58.135 13.051 1.00 30.39 141 PHE A N 1
ATOM 1107 C CA . PHE A 1 141 ? -5.210 58.689 14.301 1.00 30.39 141 PHE A CA 1
ATOM 1108 C C . PHE A 1 141 ? -4.365 58.205 15.485 1.00 30.39 141 PHE A C 1
ATOM 1110 O O . PHE A 1 141 ? -3.769 57.131 15.459 1.00 30.39 141 PHE A O 1
ATOM 1117 N N . SER A 1 142 ? -4.236 59.102 16.451 1.00 34.16 142 SER A N 1
ATOM 1118 C CA . SER A 1 142 ? -3.250 59.179 17.523 1.00 34.16 142 SER A CA 1
ATOM 1119 C C . SER A 1 142 ? -3.252 58.004 18.501 1.00 34.16 142 SER A C 1
ATOM 1121 O O . SER A 1 142 ? -4.297 57.601 19.006 1.00 34.16 142 SER A O 1
ATOM 1123 N N . LYS A 1 143 ? -2.043 57.548 18.848 1.00 42.12 143 LYS A N 1
ATOM 1124 C CA . LYS A 1 143 ? -1.756 56.744 20.037 1.00 42.12 143 LYS A CA 1
ATOM 1125 C C . LYS A 1 143 ? -1.944 57.590 21.296 1.00 42.12 143 LYS A C 1
ATOM 1127 O O . LYS A 1 143 ? -1.184 58.532 21.494 1.00 42.12 143 LYS A O 1
ATOM 1132 N N . SER A 1 144 ? -2.879 57.204 22.153 1.00 43.25 144 SER A N 1
ATOM 1133 C CA . SER A 1 144 ? -2.678 57.117 23.607 1.00 43.25 144 SER A CA 1
ATOM 1134 C C . SER A 1 144 ? -3.958 56.601 24.275 1.00 43.25 144 SER A C 1
ATOM 1136 O O . SER A 1 144 ? -5.061 56.956 23.877 1.00 43.25 144 SER A O 1
ATOM 1138 N N . ASN A 1 145 ? -3.785 55.744 25.285 1.00 36.44 145 ASN A N 1
ATOM 1139 C CA . ASN A 1 145 ? -4.786 55.175 26.210 1.00 36.44 145 ASN A CA 1
ATOM 1140 C C . ASN A 1 145 ? -5.415 53.795 25.923 1.00 36.44 145 ASN A C 1
ATOM 1142 O O . ASN A 1 145 ? -6.134 53.307 26.788 1.00 36.44 145 ASN A O 1
ATOM 1146 N N . ALA A 1 146 ? -5.066 53.082 24.844 1.00 36.12 146 ALA A N 1
ATOM 1147 C CA . ALA A 1 146 ? -5.501 51.680 24.652 1.00 36.12 146 ALA A CA 1
ATOM 1148 C C . ALA A 1 146 ? -4.478 50.614 25.123 1.00 36.12 146 ALA A C 1
ATOM 1150 O O . ALA A 1 146 ? -4.823 49.447 25.299 1.00 36.12 146 ALA A O 1
ATOM 1151 N N . GLU A 1 147 ? -3.219 50.994 25.367 1.00 42.09 147 GLU A N 1
ATOM 1152 C CA . GLU A 1 147 ? -2.118 50.031 25.565 1.00 42.09 147 GLU A CA 1
ATOM 1153 C C . GLU A 1 147 ? -2.072 49.396 26.971 1.00 42.09 147 GLU A C 1
ATOM 1155 O O . GLU A 1 147 ? -1.506 48.319 27.132 1.00 42.09 147 GLU A O 1
ATOM 1160 N N . LYS A 1 148 ? -2.718 49.986 27.991 1.00 40.62 148 LYS A N 1
ATOM 1161 C CA . LYS A 1 148 ? -2.696 49.432 29.364 1.00 40.62 148 LYS A CA 1
ATOM 1162 C C . LYS A 1 148 ? -3.779 48.380 29.640 1.00 40.62 148 LYS A C 1
ATOM 1164 O O . LYS A 1 148 ? -3.546 47.484 30.442 1.00 40.62 148 LYS A O 1
ATOM 1169 N N . GLY A 1 149 ? -4.924 48.436 28.951 1.00 37.50 149 GLY A N 1
ATOM 1170 C CA . GLY A 1 149 ? -5.964 47.397 29.038 1.00 37.50 149 GLY A CA 1
ATOM 1171 C C . GLY A 1 149 ? -5.633 46.147 28.214 1.00 37.50 149 GLY A C 1
ATOM 1172 O O . GLY A 1 149 ? -5.940 45.032 28.622 1.00 37.50 149 GLY A O 1
ATOM 1173 N N . SER A 1 150 ? -4.934 46.323 27.087 1.00 47.00 150 SER A N 1
ATOM 1174 C CA . SER A 1 150 ? -4.549 45.225 26.192 1.00 47.00 150 SER A CA 1
ATOM 1175 C C . SER A 1 150 ? -3.440 44.337 26.765 1.00 47.00 150 SER A C 1
ATOM 1177 O O . SER A 1 150 ? -3.438 43.140 26.498 1.00 47.00 150 SER A O 1
ATOM 1179 N N . ALA A 1 151 ? -2.515 44.893 27.555 1.00 45.69 151 ALA A N 1
ATOM 1180 C CA . ALA A 1 151 ? -1.424 44.127 28.160 1.00 45.69 151 ALA A CA 1
ATOM 1181 C C . ALA A 1 151 ? -1.908 43.230 29.313 1.00 45.69 151 ALA A C 1
ATOM 1183 O O . ALA A 1 151 ? -1.497 42.080 29.399 1.00 45.69 151 ALA A O 1
ATOM 1184 N N . ALA A 1 152 ? -2.831 43.713 30.153 1.00 44.81 152 ALA A N 1
ATOM 1185 C CA . ALA A 1 152 ? -3.398 42.918 31.245 1.00 44.81 152 ALA A CA 1
ATOM 1186 C C . ALA A 1 152 ? -4.270 41.757 30.733 1.00 44.81 152 ALA A C 1
ATOM 1188 O O . ALA A 1 152 ? -4.206 40.656 31.269 1.00 44.81 152 ALA A O 1
ATOM 1189 N N . ILE A 1 153 ? -5.031 41.973 29.652 1.00 49.22 153 ILE A N 1
ATOM 1190 C CA . ILE A 1 153 ? -5.803 40.910 28.986 1.00 49.22 153 ILE A CA 1
ATOM 1191 C C . ILE A 1 153 ? -4.869 39.924 28.267 1.00 49.22 153 ILE A C 1
ATOM 1193 O O . ILE A 1 153 ? -5.121 38.725 28.292 1.00 49.22 153 ILE A O 1
ATOM 1197 N N . ALA A 1 154 ? -3.773 40.395 27.662 1.00 47.03 154 ALA A N 1
ATOM 1198 C CA . ALA A 1 154 ? -2.785 39.526 27.023 1.00 47.03 154 ALA A CA 1
ATOM 1199 C C . ALA A 1 154 ? -2.028 38.650 28.034 1.00 47.03 154 ALA A C 1
ATOM 1201 O O . ALA A 1 154 ? -1.822 37.474 27.759 1.00 47.03 154 ALA A O 1
ATOM 1202 N N . ILE A 1 155 ? -1.671 39.187 29.206 1.00 51.50 155 ILE A N 1
ATOM 1203 C CA . ILE A 1 155 ? -1.038 38.421 30.290 1.00 51.50 155 ILE A CA 1
ATOM 1204 C C . ILE A 1 155 ? -2.036 37.421 30.884 1.00 51.50 155 ILE A C 1
ATOM 1206 O O . ILE A 1 155 ? -1.711 36.247 30.974 1.00 51.50 155 ILE A O 1
ATOM 1210 N N . ALA A 1 156 ? -3.283 37.822 31.156 1.00 46.12 156 ALA A N 1
ATOM 1211 C CA . ALA A 1 156 ? -4.313 36.901 31.649 1.00 46.12 156 ALA A CA 1
ATOM 1212 C C . ALA A 1 156 ? -4.685 35.797 30.634 1.00 46.12 156 ALA A C 1
ATOM 1214 O O . ALA A 1 156 ? -5.020 34.680 31.027 1.00 46.12 156 ALA A O 1
ATOM 1215 N N . ASN A 1 157 ? -4.615 36.081 29.327 1.00 48.28 157 ASN A N 1
ATOM 1216 C CA . ASN A 1 157 ? -4.791 35.079 28.272 1.00 48.28 157 ASN A CA 1
ATOM 1217 C C . ASN A 1 157 ? -3.555 34.182 28.108 1.00 48.28 157 ASN A C 1
ATOM 1219 O O . ASN A 1 157 ? -3.715 33.001 27.822 1.00 48.28 157 ASN A O 1
ATOM 1223 N N . ALA A 1 158 ? -2.344 34.709 28.310 1.00 47.44 158 ALA A N 1
ATOM 1224 C CA . ALA A 1 158 ? -1.113 33.920 28.318 1.00 47.44 158 ALA A CA 1
ATOM 1225 C C . ALA A 1 158 ? -1.039 32.999 29.548 1.00 47.44 158 ALA A C 1
ATOM 1227 O O . ALA A 1 158 ? -0.669 31.840 29.413 1.00 47.44 158 ALA A O 1
ATOM 1228 N N . GLU A 1 159 ? -1.479 33.471 30.716 1.00 45.91 159 GLU A N 1
ATOM 1229 C CA . GLU A 1 159 ? -1.578 32.684 31.951 1.00 45.91 159 GLU A CA 1
ATOM 1230 C C . GLU A 1 159 ? -2.693 31.627 31.855 1.00 45.91 159 GLU A C 1
ATOM 1232 O O . GLU A 1 159 ? -2.464 30.474 32.204 1.00 45.91 159 GLU A O 1
ATOM 1237 N N . ARG A 1 160 ? -3.857 31.939 31.254 1.00 46.97 160 ARG A N 1
ATOM 1238 C CA . ARG A 1 160 ? -4.874 30.915 30.911 1.00 46.97 160 ARG A CA 1
ATOM 1239 C C . ARG A 1 160 ? -4.404 29.901 29.872 1.00 46.97 160 ARG A C 1
ATOM 1241 O O . ARG A 1 160 ? -4.926 28.792 29.848 1.00 46.97 160 ARG A O 1
ATOM 1248 N N . SER A 1 161 ? -3.482 30.288 28.995 1.00 49.00 161 SER A N 1
ATOM 1249 C CA . SER A 1 161 ? -2.925 29.411 27.965 1.00 49.00 161 SER A CA 1
ATOM 1250 C C . SER A 1 161 ? -1.758 28.563 28.476 1.00 49.00 161 SER A C 1
ATOM 1252 O O . SER A 1 161 ? -1.433 27.576 27.826 1.00 49.00 161 SER A O 1
ATOM 1254 N N . ALA A 1 162 ? -1.142 28.927 29.606 1.00 46.44 162 ALA A N 1
ATOM 1255 C CA . ALA A 1 162 ? -0.070 28.162 30.242 1.00 46.44 162 ALA A CA 1
ATOM 1256 C C . ALA A 1 162 ? -0.603 26.984 31.082 1.00 46.44 162 ALA A C 1
ATOM 1258 O O . ALA A 1 162 ? 0.068 25.962 31.168 1.00 46.44 162 ALA A O 1
ATOM 1259 N N . ASP A 1 163 ? -1.825 27.099 31.617 1.00 48.03 163 ASP A N 1
ATOM 1260 C CA . ASP A 1 163 ? 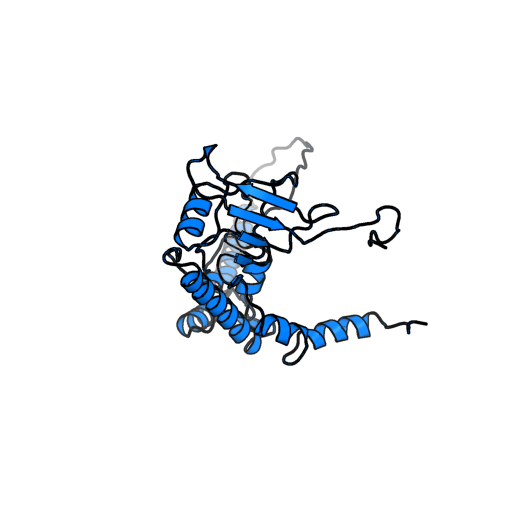-2.527 26.027 32.351 1.00 48.03 163 ASP A CA 1
ATOM 1261 C C . ASP A 1 163 ? -3.524 25.235 31.481 1.00 48.03 163 ASP A C 1
ATOM 1263 O O . ASP A 1 163 ? -4.191 24.307 31.951 1.00 48.03 163 ASP A O 1
ATOM 1267 N N . ALA A 1 164 ? -3.664 25.587 30.200 1.00 54.81 164 ALA A N 1
ATOM 1268 C CA . ALA A 1 164 ? -4.492 24.828 29.275 1.00 54.81 164 ALA A CA 1
ATOM 1269 C C . ALA A 1 164 ? -3.749 23.549 28.879 1.00 54.81 164 ALA A C 1
ATOM 1271 O O . ALA A 1 164 ? -2.942 23.552 27.952 1.00 54.81 164 ALA A O 1
ATOM 1272 N N . VAL A 1 165 ? -4.036 22.449 29.580 1.00 59.66 165 VAL A N 1
ATOM 1273 C CA . VAL A 1 165 ? -3.605 21.113 29.159 1.00 59.66 165 VAL A CA 1
ATOM 1274 C C . VAL A 1 165 ? -4.101 20.897 27.732 1.00 59.66 165 VAL A C 1
ATOM 1276 O O . VAL A 1 165 ? -5.308 20.819 27.485 1.00 59.66 165 VAL A O 1
ATOM 1279 N N . GLU A 1 166 ? -3.172 20.853 26.778 1.00 67.00 166 GLU A N 1
ATOM 1280 C CA . GLU A 1 166 ? -3.490 20.605 25.380 1.00 67.00 166 GLU A CA 1
ATOM 1281 C C . GLU A 1 166 ? -4.009 19.169 25.256 1.00 67.00 166 GLU A C 1
ATOM 1283 O O . GLU A 1 166 ? -3.253 18.196 25.288 1.00 67.00 166 GLU A O 1
ATOM 1288 N N . ARG A 1 167 ? -5.333 19.034 25.162 1.00 71.44 167 ARG A N 1
ATOM 1289 C CA . ARG A 1 167 ? -5.991 17.749 24.939 1.00 71.44 167 ARG A CA 1
ATOM 1290 C C . ARG A 1 167 ? -6.015 17.460 23.454 1.00 71.44 167 ARG A C 1
ATOM 1292 O O . ARG A 1 167 ? -6.589 18.217 22.669 1.00 71.44 167 ARG A O 1
ATOM 1299 N N . LYS A 1 168 ? -5.424 16.334 23.068 1.00 76.81 168 LYS A N 1
ATOM 1300 C CA . LYS A 1 168 ? -5.470 15.850 21.692 1.00 76.81 168 LYS A CA 1
ATOM 1301 C C . LYS A 1 168 ? -6.585 14.819 21.587 1.00 76.81 168 LYS A C 1
ATOM 1303 O O . LYS A 1 168 ? -6.718 13.942 22.439 1.00 76.81 168 LYS A O 1
ATOM 1308 N N . ARG A 1 169 ? -7.403 14.929 20.539 1.00 82.50 169 ARG A N 1
ATOM 1309 C CA . ARG A 1 169 ? -8.342 13.864 20.178 1.00 82.50 169 ARG A CA 1
ATOM 1310 C C . ARG A 1 169 ? -7.571 12.794 19.428 1.00 82.50 169 ARG A C 1
ATOM 1312 O O . ARG A 1 169 ? -7.005 13.092 18.379 1.00 82.50 169 ARG A O 1
ATOM 1319 N N . VAL A 1 170 ? -7.567 11.577 19.953 1.00 82.94 170 VAL A N 1
ATOM 1320 C CA . VAL A 1 170 ? -6.901 10.427 19.332 1.00 82.94 170 VAL A CA 1
ATOM 1321 C C . VAL A 1 170 ? -7.841 9.236 19.279 1.00 82.94 170 VAL A C 1
ATOM 1323 O O . VAL A 1 170 ? -8.834 9.185 19.998 1.00 82.94 170 VAL A O 1
ATOM 1326 N N . ARG A 1 171 ? -7.533 8.279 18.416 1.00 87.19 171 ARG A N 1
ATOM 1327 C CA . ARG A 1 171 ? -8.139 6.948 18.389 1.00 87.19 171 ARG A CA 1
ATOM 1328 C C . ARG A 1 171 ? -7.065 5.959 17.973 1.00 87.19 171 ARG A C 1
ATOM 1330 O O . ARG A 1 171 ? -6.105 6.344 17.306 1.00 87.19 171 ARG A O 1
ATOM 1337 N N . GLY A 1 172 ? -7.276 4.692 18.282 1.00 89.25 172 GLY A N 1
ATOM 1338 C CA . GLY A 1 172 ? -6.414 3.649 17.769 1.00 89.25 172 GLY A CA 1
ATOM 1339 C C . GLY A 1 172 ? -6.488 3.538 16.247 1.00 89.25 172 GLY A C 1
ATOM 1340 O O . GLY A 1 172 ? -7.549 3.751 15.638 1.00 89.25 172 GLY A O 1
ATOM 1341 N N . GLY A 1 173 ? -5.345 3.213 15.644 1.00 90.12 173 GLY A N 1
ATOM 1342 C CA . GLY A 1 173 ? -5.181 3.084 14.196 1.00 90.12 173 GLY A CA 1
ATOM 1343 C C . GLY A 1 173 ? -5.195 4.409 13.431 1.00 90.12 173 GLY A C 1
ATOM 1344 O O . GLY A 1 173 ? -5.275 4.393 12.203 1.00 90.12 173 GLY A O 1
ATOM 1345 N N . ASP A 1 174 ? -5.109 5.554 14.116 1.00 89.75 174 ASP A N 1
ATOM 1346 C CA . ASP A 1 174 ? -5.060 6.871 13.468 1.00 89.75 174 ASP A CA 1
ATOM 1347 C C . ASP A 1 174 ? -3.858 7.002 12.515 1.00 89.75 174 ASP A C 1
ATOM 1349 O O . ASP A 1 174 ? -4.007 7.548 11.422 1.00 89.75 174 ASP A O 1
ATOM 1353 N N . ALA A 1 175 ? -2.707 6.389 12.827 1.00 90.31 175 ALA A N 1
ATOM 1354 C CA . ALA A 1 175 ? -1.572 6.398 11.901 1.00 90.31 175 ALA A CA 1
ATOM 1355 C C . ALA A 1 175 ? -1.842 5.572 10.629 1.00 90.31 175 ALA A C 1
ATOM 1357 O O . ALA A 1 175 ? -1.399 5.956 9.550 1.00 90.31 175 ALA A O 1
ATOM 1358 N N . LEU A 1 176 ? -2.615 4.480 10.707 1.00 92.69 176 LEU A N 1
ATOM 1359 C CA . LEU A 1 176 ? -3.031 3.732 9.513 1.00 92.69 176 LEU A CA 1
ATOM 1360 C C . LEU A 1 176 ? -4.028 4.523 8.658 1.00 92.69 176 LEU A C 1
ATOM 1362 O O . LEU A 1 176 ? -3.939 4.485 7.432 1.00 92.69 176 LEU A O 1
ATOM 1366 N N . ILE A 1 177 ? -4.933 5.282 9.285 1.00 90.56 177 ILE A N 1
ATOM 1367 C CA . ILE A 1 177 ? -5.814 6.216 8.568 1.00 90.56 177 ILE A CA 1
ATOM 1368 C C . ILE A 1 177 ? -4.962 7.263 7.856 1.00 90.56 177 ILE A C 1
ATOM 1370 O O . ILE A 1 177 ? -5.078 7.420 6.644 1.00 90.56 177 ILE A O 1
ATOM 1374 N N . HIS A 1 178 ? -4.054 7.917 8.581 1.00 89.31 178 HIS A N 1
ATOM 1375 C CA . HIS A 1 178 ? -3.149 8.907 8.011 1.00 89.31 178 HIS A CA 1
ATOM 1376 C C . HIS A 1 178 ? -2.318 8.323 6.858 1.00 89.31 178 HIS A C 1
ATOM 1378 O O . HIS A 1 178 ? -2.204 8.947 5.801 1.00 89.31 178 HIS A O 1
ATOM 1384 N N . TYR A 1 179 ? -1.820 7.094 7.005 1.00 89.94 179 TYR A N 1
ATOM 1385 C CA . TYR A 1 179 ? -1.112 6.365 5.954 1.00 89.94 179 TYR A CA 1
ATOM 1386 C C . TYR A 1 179 ? -1.947 6.167 4.691 1.00 89.94 179 TYR A C 1
ATOM 1388 O O . TYR A 1 179 ? -1.438 6.306 3.579 1.00 89.94 179 TYR A O 1
ATOM 1396 N N . ALA A 1 180 ? -3.236 5.881 4.848 1.00 89.06 180 ALA A N 1
ATOM 1397 C CA . ALA A 1 180 ? -4.154 5.676 3.738 1.00 89.06 180 ALA A CA 1
ATOM 1398 C C . ALA A 1 180 ? -4.724 6.978 3.145 1.00 89.06 180 ALA A C 1
ATOM 1400 O O . ALA A 1 180 ? -5.299 6.924 2.063 1.00 89.06 180 ALA A O 1
ATOM 1401 N N . THR A 1 181 ? -4.585 8.134 3.812 1.00 84.81 181 THR A N 1
ATOM 1402 C CA . THR A 1 181 ? -5.233 9.390 3.373 1.00 84.81 181 THR A CA 1
ATOM 1403 C C . THR A 1 181 ? -4.297 10.566 3.105 1.00 84.81 181 THR A C 1
ATOM 1405 O O . THR A 1 181 ? -4.683 11.480 2.381 1.00 84.81 181 THR A O 1
ATOM 1408 N N . ALA A 1 182 ? -3.103 10.598 3.703 1.00 76.56 182 ALA A N 1
ATOM 1409 C CA . ALA A 1 182 ? -2.232 11.773 3.644 1.00 76.56 182 ALA A CA 1
ATOM 1410 C C . ALA A 1 182 ? -0.718 11.498 3.718 1.00 76.56 182 ALA A C 1
ATOM 1412 O O . ALA A 1 182 ? 0.061 12.407 3.426 1.00 76.56 182 ALA A O 1
ATOM 1413 N N . ALA A 1 183 ? -0.272 10.300 4.110 1.00 73.12 183 ALA A N 1
ATOM 1414 C CA . ALA A 1 183 ? 1.151 10.068 4.340 1.00 73.12 183 ALA A CA 1
ATOM 1415 C C . ALA A 1 183 ? 1.980 10.014 3.048 1.00 73.12 183 ALA A C 1
ATOM 1417 O O . ALA A 1 183 ? 1.638 9.323 2.083 1.00 73.12 183 ALA A O 1
ATOM 1418 N N . ALA A 1 184 ? 3.145 10.663 3.091 1.00 73.81 184 ALA A N 1
ATOM 1419 C CA . ALA A 1 184 ? 4.248 10.344 2.193 1.00 73.81 184 ALA A CA 1
ATOM 1420 C C . ALA A 1 184 ? 4.771 8.928 2.499 1.00 73.81 184 ALA A C 1
ATOM 1422 O O . ALA A 1 184 ? 4.660 8.447 3.625 1.00 73.81 184 ALA A O 1
ATOM 1423 N N . GLY A 1 185 ? 5.333 8.235 1.508 1.00 82.75 185 GLY A N 1
ATOM 1424 C CA . GLY A 1 185 ? 5.802 6.856 1.699 1.00 82.75 185 GLY A CA 1
ATOM 1425 C C . GLY A 1 185 ? 4.704 5.792 1.618 1.00 82.75 185 GLY A C 1
ATOM 1426 O O . GLY A 1 185 ? 4.978 4.612 1.834 1.00 82.75 185 GLY A O 1
ATOM 1427 N N . SER A 1 186 ? 3.461 6.183 1.334 1.00 89.62 186 SER A N 1
ATOM 1428 C CA . SER A 1 186 ? 2.326 5.267 1.359 1.00 89.62 186 SER A CA 1
ATOM 1429 C C . SER A 1 186 ? 2.206 4.446 0.085 1.00 89.62 186 SER A C 1
ATOM 1431 O O . SER A 1 186 ? 2.018 4.996 -0.999 1.00 89.62 186 SER A O 1
ATOM 1433 N N . VAL A 1 187 ? 2.209 3.117 0.212 1.00 92.31 187 VAL A N 1
ATOM 1434 C CA . VAL A 1 187 ? 1.905 2.233 -0.921 1.00 92.31 187 VAL A CA 1
ATOM 1435 C C . VAL A 1 187 ? 0.423 2.246 -1.292 1.00 92.31 187 VAL A C 1
ATOM 1437 O O . VAL A 1 187 ? 0.072 1.701 -2.331 1.00 92.31 187 VAL A O 1
ATOM 1440 N N . VAL A 1 188 ? -0.438 2.857 -0.466 1.00 90.81 188 VAL A N 1
ATOM 1441 C CA . VAL A 1 188 ? -1.875 3.057 -0.725 1.00 90.81 188 VAL A CA 1
ATOM 1442 C C . VAL A 1 188 ? -2.097 4.282 -1.605 1.00 90.81 188 VAL A C 1
ATOM 1444 O O . VAL A 1 188 ? -2.898 4.220 -2.529 1.00 90.81 188 VAL A O 1
ATOM 1447 N N . LEU A 1 189 ? -1.368 5.371 -1.345 1.00 87.25 189 LEU A N 1
ATOM 1448 C CA . LEU A 1 189 ? -1.487 6.635 -2.085 1.00 87.25 189 LEU A CA 1
ATOM 1449 C C . LEU A 1 189 ? -0.451 6.800 -3.199 1.00 87.25 189 LEU A C 1
ATOM 1451 O O . LEU A 1 189 ? -0.544 7.735 -3.997 1.00 87.25 189 LEU A O 1
ATOM 1455 N N . GLY A 1 190 ? 0.554 5.924 -3.240 1.00 88.19 190 GLY A N 1
ATOM 1456 C CA . GLY A 1 190 ? 1.518 5.889 -4.325 1.00 88.19 190 GLY A CA 1
ATOM 1457 C C . GLY A 1 190 ? 0.811 5.709 -5.666 1.00 88.19 190 GLY A C 1
ATOM 1458 O O . GLY A 1 190 ? -0.218 5.048 -5.752 1.00 88.19 190 GLY A O 1
ATOM 1459 N N . ARG A 1 191 ? 1.353 6.310 -6.724 1.00 88.38 191 ARG A N 1
ATOM 1460 C CA . ARG A 1 191 ? 0.770 6.262 -8.067 1.00 88.38 191 ARG A CA 1
ATOM 1461 C C . ARG A 1 191 ? 1.838 6.267 -9.141 1.00 88.38 191 ARG A C 1
ATOM 1463 O O . ARG A 1 191 ? 2.778 7.048 -9.091 1.00 88.38 191 ARG A O 1
ATOM 1470 N N . HIS A 1 192 ? 1.649 5.453 -10.172 1.00 89.31 192 HIS A N 1
ATOM 1471 C CA . HIS A 1 192 ? 2.513 5.444 -11.357 1.00 89.31 192 HIS A CA 1
ATOM 1472 C C . HIS A 1 192 ? 1.997 6.381 -12.459 1.00 89.31 192 HIS A C 1
ATOM 1474 O O . HIS A 1 192 ? 2.126 6.098 -13.649 1.00 89.31 192 HIS A O 1
ATOM 1480 N N . LEU A 1 193 ? 1.413 7.508 -12.051 1.00 86.94 193 LEU A N 1
ATOM 1481 C CA . LEU A 1 193 ? 0.840 8.526 -12.923 1.00 86.94 193 LEU A CA 1
ATOM 1482 C C . LEU A 1 193 ? 1.442 9.893 -12.591 1.00 86.94 193 LEU A C 1
ATOM 1484 O O . LEU A 1 193 ? 1.661 10.223 -11.424 1.00 86.94 193 LEU A O 1
ATOM 1488 N N . SER A 1 194 ? 1.669 10.709 -13.615 1.00 84.06 194 SER A N 1
ATOM 1489 C CA . SER A 1 194 ? 2.005 12.120 -13.459 1.00 84.06 194 SER A CA 1
ATOM 1490 C C . SER A 1 194 ? 0.828 12.907 -12.867 1.00 84.06 194 SER A C 1
ATOM 1492 O O . SER A 1 194 ? -0.308 12.431 -12.802 1.00 84.06 194 SER A O 1
ATOM 1494 N N . ALA A 1 195 ? 1.064 14.172 -12.507 1.00 79.94 195 ALA A N 1
ATOM 1495 C CA . ALA A 1 195 ? -0.008 15.077 -12.088 1.00 79.94 195 ALA A CA 1
ATOM 1496 C C . ALA A 1 195 ? -1.093 15.286 -13.167 1.00 79.94 195 ALA A C 1
ATOM 1498 O O . ALA A 1 195 ? -2.233 15.584 -12.827 1.00 79.94 195 ALA A O 1
ATOM 1499 N N . SER A 1 196 ? -0.757 15.104 -14.450 1.00 81.62 196 SER A N 1
ATOM 1500 C CA . SER A 1 196 ? -1.708 15.154 -15.568 1.00 81.62 196 SER A CA 1
ATOM 1501 C C . SER A 1 196 ? -2.396 13.813 -15.851 1.00 81.62 196 SER A C 1
ATOM 1503 O O . SER A 1 196 ? -3.117 13.706 -16.837 1.00 81.62 196 SER A O 1
ATOM 1505 N N . GLY A 1 197 ? -2.160 12.790 -15.022 1.00 81.31 197 GLY A N 1
ATOM 1506 C CA . GLY A 1 197 ? -2.734 11.456 -15.186 1.00 81.31 197 GLY A CA 1
ATOM 1507 C C . GLY A 1 197 ? -2.028 10.590 -16.229 1.00 81.31 197 GLY A C 1
ATOM 1508 O O . GLY A 1 197 ? -2.537 9.529 -16.559 1.00 81.31 197 GLY A O 1
ATOM 1509 N N . MET A 1 198 ? -0.869 11.007 -16.748 1.00 86.12 198 MET A N 1
ATOM 1510 C CA . MET A 1 198 ? -0.137 10.223 -17.748 1.00 86.12 198 MET A CA 1
ATOM 1511 C C . MET A 1 198 ? 0.715 9.139 -17.082 1.00 86.12 198 MET A C 1
ATOM 1513 O O . MET A 1 198 ? 1.347 9.431 -16.065 1.00 86.12 198 MET A O 1
ATOM 1517 N N . PRO A 1 199 ? 0.821 7.930 -17.659 1.00 88.31 199 PRO A N 1
ATOM 1518 C CA . PRO A 1 199 ? 1.685 6.885 -17.126 1.00 88.31 199 PRO A CA 1
ATOM 1519 C C . PRO A 1 199 ? 3.137 7.350 -16.971 1.00 88.31 199 PRO A C 1
ATOM 1521 O O . PRO A 1 199 ? 3.737 7.859 -17.920 1.00 88.31 199 PRO A O 1
ATOM 1524 N N . SER A 1 200 ? 3.698 7.163 -15.776 1.00 88.38 200 SER A N 1
ATOM 1525 C CA . SER A 1 200 ? 5.069 7.554 -15.451 1.00 88.38 200 SER A CA 1
ATOM 1526 C C . SER A 1 200 ? 5.989 6.330 -15.375 1.00 88.38 200 SER A C 1
ATOM 1528 O O . SER A 1 200 ? 5.686 5.386 -14.634 1.00 88.38 200 SER A O 1
ATOM 1530 N N . PRO A 1 201 ? 7.116 6.310 -16.115 1.00 89.19 201 PRO A N 1
ATOM 1531 C CA . PRO A 1 201 ? 8.129 5.273 -15.978 1.00 89.19 201 PRO A CA 1
ATOM 1532 C C . PRO A 1 201 ? 8.656 5.164 -14.546 1.00 89.19 201 PRO A C 1
ATOM 1534 O O . PRO A 1 201 ? 8.734 6.136 -13.802 1.00 89.19 201 PRO A O 1
ATOM 1537 N N . MET A 1 202 ? 9.076 3.964 -14.163 1.00 90.44 202 MET A N 1
ATOM 1538 C CA . MET A 1 202 ? 9.668 3.731 -12.854 1.00 90.44 202 MET A CA 1
ATOM 1539 C C . MET A 1 202 ? 11.089 4.323 -12.777 1.00 90.44 202 MET A C 1
ATOM 1541 O O . MET A 1 202 ? 11.896 4.079 -13.683 1.00 90.44 202 MET A O 1
ATOM 1545 N N . PRO A 1 203 ? 11.458 5.010 -11.678 1.00 90.50 203 PRO A N 1
ATOM 1546 C CA . PRO A 1 203 ? 12.810 5.509 -11.478 1.00 90.50 203 PRO A CA 1
ATOM 1547 C C . PRO A 1 203 ? 13.854 4.390 -11.505 1.00 90.50 203 PRO A C 1
ATOM 1549 O O . PRO A 1 203 ? 13.660 3.282 -10.992 1.00 90.50 203 PRO A O 1
ATOM 1552 N N . LYS A 1 204 ? 15.034 4.691 -12.061 1.00 90.31 204 LYS A N 1
ATOM 1553 C CA . LYS A 1 204 ? 16.122 3.705 -12.214 1.00 90.31 204 LYS A CA 1
ATOM 1554 C C . LYS A 1 204 ? 16.619 3.148 -10.877 1.00 90.31 204 LYS A C 1
ATOM 1556 O O . LYS A 1 204 ? 17.069 2.005 -10.820 1.00 90.31 204 LYS A O 1
ATOM 1561 N N . SER A 1 205 ? 16.577 3.945 -9.810 1.00 89.00 205 SER A N 1
ATOM 1562 C CA . SER A 1 205 ? 16.921 3.519 -8.447 1.00 89.00 205 SER A CA 1
ATOM 1563 C C . SER A 1 205 ? 15.966 2.442 -7.935 1.00 89.00 205 SER A C 1
ATOM 1565 O O . SER A 1 205 ? 16.435 1.413 -7.449 1.00 89.00 205 SER A O 1
ATOM 1567 N N . THR A 1 206 ? 14.661 2.647 -8.087 1.00 91.62 206 THR A N 1
ATOM 1568 C CA . THR A 1 206 ? 13.599 1.712 -7.691 1.00 91.62 206 THR A CA 1
ATOM 1569 C C . THR A 1 206 ? 13.683 0.425 -8.493 1.00 91.62 206 THR A C 1
ATOM 1571 O O . THR A 1 206 ? 13.775 -0.660 -7.921 1.00 91.62 206 THR A O 1
ATOM 1574 N N . MET A 1 207 ? 13.796 0.537 -9.823 1.00 92.56 207 MET A N 1
ATOM 1575 C CA . MET A 1 207 ? 13.960 -0.622 -10.704 1.00 92.56 207 MET A CA 1
ATOM 1576 C C . MET A 1 207 ? 15.153 -1.485 -10.300 1.00 92.56 207 MET A C 1
ATOM 1578 O O . MET A 1 207 ? 15.045 -2.706 -10.240 1.00 92.56 207 MET A O 1
ATOM 1582 N N . ARG A 1 208 ? 16.309 -0.873 -10.005 1.00 92.00 208 ARG A N 1
ATOM 1583 C CA . ARG A 1 208 ? 17.496 -1.620 -9.563 1.00 92.00 208 ARG A CA 1
ATOM 1584 C C . ARG A 1 208 ? 17.243 -2.381 -8.266 1.00 92.00 208 ARG A C 1
ATOM 1586 O O . ARG A 1 208 ? 17.752 -3.488 -8.128 1.00 92.00 208 ARG A O 1
ATOM 1593 N N . GLN A 1 209 ? 16.499 -1.805 -7.331 1.00 93.00 209 GLN A N 1
ATOM 1594 C CA . GLN A 1 209 ? 16.199 -2.444 -6.051 1.00 93.00 209 GLN A CA 1
ATOM 1595 C C . GLN A 1 209 ? 15.212 -3.604 -6.214 1.00 93.00 209 GLN A C 1
ATOM 1597 O O . GLN A 1 209 ? 15.491 -4.704 -5.740 1.00 93.00 209 GLN A O 1
ATOM 1602 N N . LEU A 1 210 ? 14.138 -3.409 -6.981 1.00 94.75 210 LEU A N 1
ATOM 1603 C CA . LEU A 1 210 ? 13.191 -4.476 -7.318 1.00 94.75 210 LEU A CA 1
ATOM 1604 C C . LEU A 1 210 ? 13.879 -5.625 -8.061 1.00 94.75 210 LEU A C 1
ATOM 1606 O O . LEU A 1 210 ? 13.763 -6.781 -7.659 1.00 94.75 210 LEU A O 1
ATOM 1610 N N . ASN A 1 211 ? 14.691 -5.301 -9.070 1.00 94.81 211 ASN A N 1
ATOM 1611 C CA . ASN A 1 211 ? 15.450 -6.285 -9.834 1.00 94.81 211 ASN A CA 1
ATOM 1612 C C . ASN A 1 211 ? 16.432 -7.081 -8.958 1.00 94.81 211 ASN A C 1
ATOM 1614 O O . ASN A 1 211 ? 16.608 -8.274 -9.196 1.00 94.81 211 ASN A O 1
ATOM 1618 N N . LYS A 1 212 ? 17.063 -6.449 -7.954 1.00 94.31 212 LYS A N 1
ATOM 1619 C CA . LYS A 1 212 ? 17.914 -7.139 -6.964 1.00 94.31 212 LYS A CA 1
ATOM 1620 C C . LYS A 1 212 ? 17.115 -8.104 -6.085 1.00 94.31 212 LYS A C 1
ATOM 1622 O O . LYS A 1 212 ? 17.641 -9.149 -5.727 1.00 94.31 212 LYS A O 1
ATOM 1627 N N . CYS A 1 213 ? 15.858 -7.776 -5.790 1.00 94.56 213 CYS A N 1
ATOM 1628 C CA . CYS A 1 213 ? 14.932 -8.640 -5.053 1.00 94.56 213 CYS A CA 1
ATOM 1629 C C . CYS A 1 213 ? 14.258 -9.706 -5.937 1.00 94.56 213 CYS A C 1
ATOM 1631 O O . CYS A 1 213 ? 13.411 -10.447 -5.452 1.00 94.56 213 CYS A O 1
ATOM 1633 N N . GLY A 1 214 ? 14.587 -9.773 -7.233 1.00 95.00 214 GLY A N 1
ATOM 1634 C CA . GLY A 1 214 ? 13.964 -10.702 -8.180 1.00 95.00 214 GLY A CA 1
ATOM 1635 C C . GLY A 1 214 ? 12.579 -10.279 -8.681 1.00 95.00 214 GLY A C 1
ATOM 1636 O O . GLY A 1 214 ? 11.965 -11.026 -9.437 1.00 95.00 214 GLY A O 1
ATOM 1637 N N . ILE A 1 215 ? 12.101 -9.084 -8.321 1.00 97.00 215 ILE A N 1
ATOM 1638 C CA . ILE A 1 215 ? 10.811 -8.562 -8.778 1.00 97.00 215 ILE A CA 1
ATOM 1639 C C . ILE A 1 215 ? 10.934 -8.023 -10.204 1.00 97.00 215 ILE A C 1
ATOM 1641 O O . ILE A 1 215 ? 11.846 -7.258 -10.528 1.00 97.00 215 ILE A O 1
ATOM 1645 N N . ARG A 1 216 ? 9.988 -8.431 -11.050 1.00 96.88 216 ARG A N 1
ATOM 1646 C CA . ARG A 1 216 ? 9.851 -8.033 -12.458 1.00 96.88 216 ARG A CA 1
ATOM 1647 C C . ARG A 1 216 ? 8.509 -7.386 -12.756 1.00 96.88 216 ARG A C 1
ATOM 1649 O O . ARG A 1 216 ? 8.405 -6.673 -13.749 1.00 96.88 216 ARG A O 1
ATOM 1656 N N . ARG A 1 217 ? 7.495 -7.618 -11.921 1.00 97.38 217 ARG A N 1
ATOM 1657 C CA . ARG A 1 217 ? 6.165 -7.029 -12.088 1.00 97.38 217 ARG A CA 1
ATOM 1658 C C . ARG A 1 217 ? 5.687 -6.393 -10.798 1.00 97.38 217 ARG A C 1
ATOM 1660 O O . ARG A 1 217 ? 5.865 -6.966 -9.727 1.00 97.38 217 ARG A O 1
ATOM 1667 N N . VAL A 1 218 ? 5.058 -5.234 -10.918 1.00 96.44 218 VAL A N 1
ATOM 1668 C CA . VAL A 1 218 ? 4.353 -4.556 -9.833 1.00 96.44 218 VAL A CA 1
ATOM 1669 C C . VAL A 1 218 ? 2.904 -4.382 -10.264 1.00 96.44 218 VAL A C 1
ATOM 1671 O O . VAL A 1 218 ? 2.630 -3.698 -11.244 1.00 96.44 218 VAL A O 1
ATOM 1674 N N . VAL A 1 219 ? 1.982 -5.031 -9.567 1.00 95.50 219 VAL A N 1
ATOM 1675 C CA . VAL A 1 219 ? 0.540 -4.905 -9.777 1.00 95.50 219 VAL A CA 1
ATOM 1676 C C . VAL A 1 219 ? 0.008 -3.915 -8.755 1.00 95.50 219 VAL A C 1
ATOM 1678 O O . VAL A 1 219 ? 0.278 -4.056 -7.560 1.00 95.50 219 VAL A O 1
ATOM 1681 N N . VAL A 1 220 ? -0.729 -2.918 -9.234 1.00 92.12 220 VAL A N 1
ATOM 1682 C CA . VAL A 1 220 ? -1.259 -1.838 -8.401 1.00 92.12 220 VAL A CA 1
ATOM 1683 C C . VAL A 1 220 ? -2.757 -1.637 -8.627 1.00 92.12 220 VAL A C 1
ATOM 1685 O O . VAL A 1 220 ? -3.265 -1.908 -9.720 1.00 92.12 220 VAL A O 1
ATOM 1688 N N . GLY A 1 221 ? -3.457 -1.173 -7.591 1.00 80.75 221 GLY A N 1
ATOM 1689 C CA . GLY A 1 221 ? -4.852 -0.722 -7.643 1.00 80.75 221 GLY A CA 1
ATOM 1690 C C . GLY A 1 221 ? -4.975 0.774 -7.322 1.00 80.75 221 GLY A C 1
ATOM 1691 O O . GLY A 1 221 ? -3.992 1.503 -7.409 1.00 80.75 221 GLY A O 1
ATOM 1692 N N . HIS A 1 222 ? -6.172 1.231 -6.943 1.00 76.50 222 HIS A N 1
ATOM 1693 C CA . HIS A 1 222 ? -6.491 2.577 -6.426 1.00 76.50 222 HIS A CA 1
ATOM 1694 C C . HIS A 1 222 ? -6.235 3.778 -7.353 1.00 76.50 222 HIS A C 1
ATOM 1696 O O . HIS A 1 222 ? -6.700 4.884 -7.067 1.00 76.50 222 HIS A O 1
ATOM 1702 N N . THR A 1 223 ? -5.516 3.589 -8.456 1.00 69.12 223 THR A N 1
ATOM 1703 C CA . THR A 1 223 ? -5.308 4.582 -9.505 1.00 69.12 223 THR A CA 1
ATOM 1704 C C . THR A 1 223 ? -6.098 4.179 -10.748 1.00 69.12 223 THR A C 1
ATOM 1706 O O . THR A 1 223 ? -5.509 3.594 -11.667 1.00 69.12 223 THR A O 1
ATOM 1709 N N . PRO A 1 224 ? -7.408 4.481 -10.800 1.00 70.31 224 PRO A N 1
ATOM 1710 C CA . PRO A 1 224 ? -8.187 4.234 -11.994 1.00 70.31 224 PRO A CA 1
ATOM 1711 C C . PRO A 1 224 ? -7.565 4.942 -13.183 1.00 70.31 224 PRO A C 1
ATOM 1713 O O . PRO A 1 224 ? -7.331 6.154 -13.147 1.00 70.31 224 PRO A O 1
ATOM 1716 N N . HIS A 1 225 ? -7.264 4.181 -14.231 1.00 75.88 225 HIS A N 1
ATOM 1717 C CA . HIS A 1 225 ? -6.644 4.739 -15.422 1.00 75.88 225 HIS A CA 1
ATOM 1718 C C . HIS A 1 225 ? -7.137 4.055 -16.695 1.00 75.88 225 HIS A C 1
ATOM 1720 O O . HIS A 1 225 ? -6.720 2.947 -17.037 1.00 75.88 225 HIS A O 1
ATOM 1726 N N . GLY A 1 226 ? -7.962 4.794 -17.437 1.00 75.56 226 GLY A N 1
ATOM 1727 C CA . GLY A 1 226 ? -8.481 4.391 -18.738 1.00 75.56 226 GLY A CA 1
ATOM 1728 C C . GLY A 1 226 ? -9.542 3.291 -18.670 1.00 75.56 226 GLY A C 1
ATOM 1729 O O . GLY A 1 226 ? -9.928 2.819 -17.601 1.00 75.56 226 GLY A O 1
ATOM 1730 N N . ASP A 1 227 ? -9.994 2.886 -19.855 1.00 79.62 227 ASP A N 1
ATOM 1731 C CA . ASP A 1 227 ? -11.037 1.868 -20.039 1.00 79.62 227 ASP A CA 1
ATOM 1732 C C . ASP A 1 227 ? -10.467 0.439 -20.135 1.00 79.62 227 ASP A C 1
ATOM 1734 O O . ASP A 1 227 ? -11.204 -0.532 -20.308 1.00 79.62 227 ASP A O 1
ATOM 1738 N N . CYS A 1 228 ? -9.141 0.289 -20.072 1.00 82.50 228 CYS A N 1
ATOM 1739 C CA . CYS A 1 228 ? -8.458 -0.997 -20.136 1.00 82.50 228 CYS A CA 1
ATOM 1740 C C . CYS A 1 228 ? -7.194 -1.005 -19.264 1.00 82.50 228 CYS A C 1
ATOM 1742 O O . CYS A 1 228 ? -6.630 0.057 -18.981 1.00 82.50 228 CYS A O 1
ATOM 1744 N N . PRO A 1 229 ? -6.711 -2.194 -18.853 1.00 88.44 229 PRO A N 1
ATOM 1745 C CA . PRO A 1 229 ? -5.486 -2.291 -18.074 1.00 88.44 229 PRO A CA 1
ATOM 1746 C C . PRO A 1 229 ? -4.301 -1.611 -18.767 1.00 88.44 229 PRO A C 1
ATOM 1748 O O . PRO A 1 229 ? -4.040 -1.826 -19.952 1.00 88.44 229 PRO A O 1
ATOM 1751 N N . THR A 1 230 ? -3.546 -0.824 -18.007 1.00 90.31 230 THR A N 1
ATOM 1752 C CA . THR A 1 230 ? -2.364 -0.105 -18.490 1.00 90.31 230 THR A CA 1
ATOM 1753 C C . THR A 1 230 ? -1.090 -0.806 -18.025 1.00 90.31 230 THR A C 1
ATOM 1755 O O . THR A 1 230 ? -0.948 -1.132 -16.847 1.00 90.31 230 THR A O 1
ATOM 1758 N N . ILE A 1 231 ? -0.141 -1.012 -18.946 1.00 93.81 231 ILE A N 1
ATOM 1759 C CA . ILE A 1 231 ? 1.173 -1.600 -18.649 1.00 93.81 231 ILE A CA 1
ATOM 1760 C C . ILE A 1 231 ? 2.270 -0.573 -18.924 1.00 93.81 231 ILE A C 1
ATOM 1762 O O . ILE A 1 231 ? 2.463 -0.147 -20.063 1.00 93.81 231 ILE A O 1
ATOM 1766 N N . ILE A 1 232 ? 3.037 -0.233 -17.892 1.00 93.31 232 ILE A N 1
ATOM 1767 C CA . ILE A 1 232 ? 4.212 0.635 -17.997 1.00 93.31 232 ILE A CA 1
ATOM 1768 C C . ILE A 1 232 ? 5.454 -0.245 -17.985 1.00 93.31 232 ILE A C 1
ATOM 1770 O O . ILE A 1 232 ? 5.737 -0.924 -16.999 1.00 93.31 232 ILE A O 1
ATOM 1774 N N . LYS A 1 233 ? 6.219 -0.220 -19.076 1.00 94.56 233 LYS A N 1
ATOM 1775 C CA . LYS A 1 233 ? 7.498 -0.931 -19.172 1.00 94.56 233 LYS A CA 1
ATOM 1776 C C . LYS A 1 233 ? 8.638 0.030 -18.899 1.00 94.56 233 LYS A C 1
ATOM 1778 O O . LYS A 1 233 ? 8.791 1.024 -19.603 1.00 94.56 233 LYS A O 1
ATOM 1783 N N . SER A 1 234 ? 9.441 -0.285 -17.892 1.00 92.75 234 SER A N 1
ATOM 1784 C CA . SER A 1 234 ? 10.606 0.513 -17.516 1.00 92.75 234 SER A CA 1
ATOM 1785 C C . SER A 1 234 ? 11.865 -0.354 -17.574 1.00 92.75 234 SER A C 1
ATOM 1787 O O . SER A 1 234 ? 11.852 -1.496 -17.120 1.00 92.75 234 SER A O 1
ATOM 1789 N N . GLY A 1 235 ? 12.957 0.169 -18.141 1.00 90.44 235 GLY A N 1
ATOM 1790 C CA . GLY A 1 235 ? 14.212 -0.570 -18.331 1.00 90.44 235 GLY A CA 1
ATOM 1791 C C . GLY A 1 235 ? 14.338 -1.230 -19.712 1.00 90.44 235 GLY A C 1
ATOM 1792 O O . GLY A 1 235 ? 13.800 -0.741 -20.702 1.00 90.44 235 GLY A O 1
ATOM 1793 N N . GLY A 1 236 ? 15.087 -2.334 -19.796 1.00 87.19 236 GLY A N 1
ATOM 1794 C CA . GLY A 1 236 ? 15.346 -3.069 -21.039 1.00 87.19 236 GLY A CA 1
ATOM 1795 C C . GLY A 1 236 ? 16.747 -2.838 -21.628 1.00 87.19 236 GLY A C 1
ATOM 1796 O O . GLY A 1 236 ? 17.601 -2.219 -20.986 1.00 87.19 236 GLY A O 1
ATOM 1797 N N . PRO A 1 237 ? 17.016 -3.339 -22.853 1.00 85.88 237 PRO A N 1
ATOM 1798 C CA . PRO A 1 237 ? 18.349 -3.304 -23.464 1.00 85.88 237 PRO A CA 1
ATOM 1799 C C . PRO A 1 237 ? 18.959 -1.900 -23.558 1.00 85.88 237 PRO A C 1
ATOM 1801 O O . PRO A 1 237 ? 20.147 -1.733 -23.287 1.00 85.88 237 PRO A O 1
ATOM 1804 N N . ALA A 1 238 ? 18.142 -0.888 -23.870 1.00 84.00 238 ALA A N 1
ATOM 1805 C CA . ALA A 1 238 ? 18.573 0.510 -23.946 1.00 84.00 238 ALA A CA 1
ATOM 1806 C C . ALA A 1 238 ? 19.097 1.042 -22.599 1.00 84.00 238 ALA A C 1
ATOM 1808 O O . ALA A 1 238 ? 20.051 1.814 -22.556 1.00 84.00 238 ALA A O 1
ATOM 1809 N N . GLU A 1 239 ? 18.514 0.571 -21.499 1.00 83.94 239 GLU A N 1
ATOM 1810 C CA . GLU A 1 239 ? 18.837 0.981 -20.131 1.00 83.94 239 GLU A CA 1
ATOM 1811 C C . GLU A 1 239 ? 19.842 0.044 -19.441 1.00 83.94 239 GLU A C 1
ATOM 1813 O O . GLU A 1 239 ? 20.185 0.240 -18.274 1.00 83.94 239 GLU A O 1
ATOM 1818 N N . LYS A 1 240 ? 20.325 -0.984 -20.159 1.00 88.81 240 LYS A N 1
ATOM 1819 C CA . LYS A 1 240 ? 21.258 -2.012 -19.663 1.00 88.81 240 LYS A CA 1
ATOM 1820 C C . LYS A 1 240 ? 20.816 -2.625 -18.325 1.00 88.81 240 LYS A C 1
ATOM 1822 O O . LYS A 1 240 ? 21.645 -2.945 -17.474 1.00 88.81 240 LYS A O 1
ATOM 1827 N N . MET A 1 241 ? 19.506 -2.794 -18.137 1.00 88.31 241 MET A N 1
ATOM 1828 C CA . MET A 1 241 ? 18.921 -3.409 -16.945 1.00 88.31 241 MET A CA 1
ATOM 1829 C C . MET A 1 241 ? 17.670 -4.223 -17.293 1.00 88.31 241 MET A C 1
ATOM 1831 O O . MET A 1 241 ? 16.995 -3.899 -18.273 1.00 88.31 241 MET A O 1
ATOM 1835 N N . PRO A 1 242 ? 17.330 -5.265 -16.513 1.00 93.31 242 PRO A N 1
ATOM 1836 C CA . PRO A 1 242 ? 16.089 -6.001 -16.720 1.00 93.31 242 PRO A CA 1
ATOM 1837 C C . PRO A 1 242 ? 14.861 -5.091 -16.625 1.00 93.31 242 PRO A C 1
ATOM 1839 O O . PRO A 1 242 ? 14.842 -4.148 -15.830 1.00 93.31 242 PRO A O 1
ATOM 1842 N N . CYS A 1 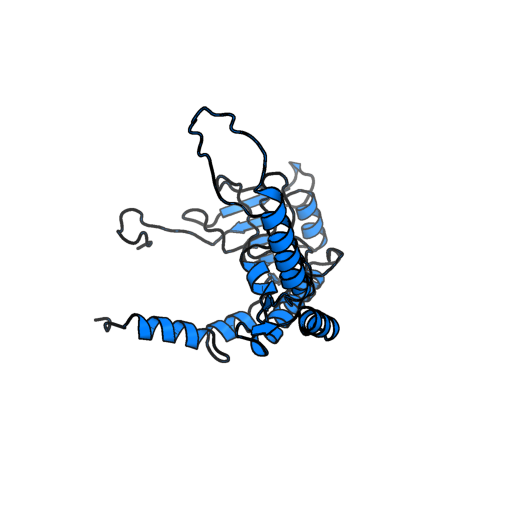243 ? 13.848 -5.397 -17.435 1.00 95.19 243 CYS A N 1
ATOM 1843 C CA . CYS A 1 243 ? 12.586 -4.668 -17.439 1.00 95.19 243 CYS A CA 1
ATOM 1844 C C . CYS A 1 243 ? 11.804 -4.926 -16.145 1.00 95.19 243 CYS A C 1
ATOM 1846 O O . CYS A 1 243 ? 11.759 -6.063 -15.669 1.00 95.19 243 CYS A O 1
ATOM 1848 N N . VAL A 1 244 ? 11.155 -3.880 -15.639 1.00 96.31 244 VAL A N 1
ATOM 1849 C CA . VAL A 1 244 ? 10.081 -3.970 -14.649 1.00 96.31 244 VAL A CA 1
ATOM 1850 C C . VAL A 1 244 ? 8.787 -3.494 -15.304 1.00 96.31 244 VAL A C 1
ATOM 1852 O O . VAL A 1 244 ? 8.765 -2.449 -15.959 1.00 96.31 244 VAL A O 1
ATOM 1855 N N . GLU A 1 245 ? 7.726 -4.279 -15.157 1.00 96.56 245 GLU A N 1
ATOM 1856 C CA . GLU A 1 245 ? 6.386 -3.968 -15.653 1.00 96.56 245 GLU A CA 1
ATOM 1857 C C . GLU A 1 245 ? 5.518 -3.486 -14.491 1.00 96.56 245 GLU A C 1
ATOM 1859 O O . GLU A 1 245 ? 5.373 -4.193 -13.496 1.00 96.56 245 GLU A O 1
ATOM 1864 N N . VAL A 1 246 ? 4.927 -2.301 -14.609 1.00 95.25 246 VAL A N 1
ATOM 1865 C CA . VAL A 1 246 ? 3.851 -1.871 -13.710 1.00 95.25 246 VAL A CA 1
ATOM 1866 C C . VAL A 1 246 ? 2.527 -2.143 -14.402 1.00 95.25 246 VAL A C 1
ATOM 1868 O O . VAL A 1 246 ? 2.336 -1.707 -15.536 1.00 95.25 246 VAL A O 1
ATOM 1871 N N . ILE A 1 247 ? 1.637 -2.868 -13.735 1.00 94.50 247 ILE A N 1
ATOM 1872 C CA . ILE A 1 247 ? 0.328 -3.267 -14.246 1.00 94.50 247 ILE A CA 1
ATOM 1873 C C . ILE A 1 247 ? -0.734 -2.566 -13.404 1.00 94.50 247 ILE A C 1
ATOM 1875 O O . ILE A 1 247 ? -0.876 -2.854 -12.216 1.00 94.50 247 ILE A O 1
ATOM 1879 N N . MET A 1 248 ? -1.481 -1.666 -14.036 1.00 91.88 248 MET A N 1
ATOM 1880 C CA . MET A 1 248 ? -2.633 -0.986 -13.445 1.00 91.88 248 MET A CA 1
ATOM 1881 C C . MET A 1 248 ? -3.887 -1.588 -14.074 1.00 91.88 248 MET A C 1
ATOM 1883 O O . MET A 1 248 ? -4.123 -1.402 -15.268 1.00 91.88 248 MET A O 1
ATOM 1887 N N . ALA A 1 249 ? -4.642 -2.365 -13.300 1.00 85.56 249 ALA A N 1
ATOM 1888 C CA . ALA A 1 249 ? -5.866 -3.033 -13.764 1.00 85.56 249 ALA A CA 1
ATOM 1889 C C . ALA A 1 249 ? -7.146 -2.449 -13.138 1.00 85.56 249 ALA A C 1
ATOM 1891 O O . ALA A 1 249 ? -8.244 -2.911 -13.431 1.00 85.56 249 ALA A O 1
ATOM 1892 N N . ASP A 1 250 ? -6.988 -1.433 -12.292 1.00 78.31 250 ASP A N 1
ATOM 1893 C CA . ASP A 1 250 ? -8.050 -0.544 -11.843 1.00 78.31 250 ASP A CA 1
ATOM 1894 C C . ASP A 1 250 ? -8.503 0.323 -13.034 1.00 78.31 250 ASP A C 1
ATOM 1896 O O . ASP A 1 250 ? -7.775 1.207 -13.493 1.00 78.31 250 ASP A O 1
ATOM 1900 N N . THR A 1 251 ? -9.678 0.016 -13.584 1.00 66.44 251 THR A N 1
ATOM 1901 C CA . THR A 1 251 ? -10.301 0.795 -14.661 1.00 66.44 251 THR A CA 1
ATOM 1902 C C . THR A 1 251 ? -11.407 1.674 -14.087 1.00 66.44 251 THR A C 1
ATOM 1904 O O . THR A 1 251 ? -12.356 1.150 -13.497 1.00 66.44 251 THR A O 1
ATOM 1907 N N . SER A 1 252 ? -11.363 2.987 -14.326 1.00 63.47 252 SER A N 1
ATOM 1908 C CA . SER A 1 252 ? -12.537 3.847 -14.124 1.00 63.47 252 SER A CA 1
ATOM 1909 C C . SER A 1 252 ? -13.336 3.923 -15.414 1.00 63.47 252 SER A C 1
ATOM 1911 O O . SER A 1 252 ? -13.051 4.763 -16.266 1.00 63.47 252 SER A O 1
ATOM 1913 N N . TYR A 1 253 ? -14.360 3.086 -15.543 1.00 60.75 253 TYR A N 1
ATOM 1914 C CA . TYR A 1 253 ? -15.409 3.351 -16.519 1.00 60.75 253 TYR A CA 1
ATOM 1915 C C . TYR A 1 253 ? -16.487 4.233 -15.879 1.00 60.75 253 TYR A C 1
ATOM 1917 O O . TYR A 1 253 ? -17.204 3.800 -14.973 1.00 60.75 253 TYR A O 1
ATOM 1925 N N . SER A 1 254 ? -16.596 5.471 -16.360 1.00 57.97 254 SER A N 1
ATOM 1926 C CA . SER A 1 254 ? -17.655 6.411 -15.984 1.00 57.97 254 SER A CA 1
ATOM 1927 C C . SER A 1 254 ? -18.434 6.812 -17.234 1.00 57.97 254 SER A C 1
ATOM 1929 O O . SER A 1 254 ? -17.895 7.481 -18.117 1.00 57.97 254 SER A O 1
ATOM 1931 N N . ASP A 1 255 ? -19.709 6.422 -17.324 1.00 65.06 255 ASP A N 1
ATOM 1932 C CA . ASP A 1 255 ? -20.599 6.907 -18.382 1.00 65.06 255 ASP A CA 1
ATOM 1933 C C . ASP A 1 255 ? -21.073 8.322 -18.029 1.00 65.06 255 ASP A C 1
ATOM 1935 O O . ASP A 1 255 ? -22.048 8.522 -17.304 1.00 65.06 255 ASP A O 1
ATOM 1939 N N . MET A 1 256 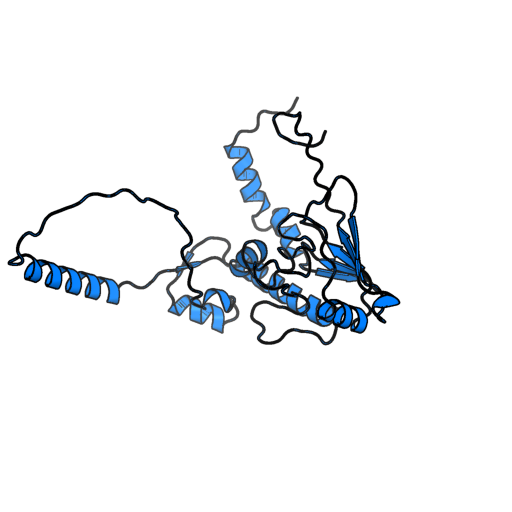? -20.371 9.321 -18.563 1.00 65.56 256 MET A N 1
ATOM 1940 C CA . MET A 1 256 ? -20.664 10.741 -18.337 1.00 65.56 256 MET A CA 1
ATOM 1941 C C . MET A 1 256 ? -22.014 11.190 -18.925 1.00 65.56 256 MET A C 1
ATOM 1943 O O . MET A 1 256 ? -22.421 12.334 -18.726 1.00 65.56 256 MET A O 1
ATOM 1947 N N . THR A 1 257 ? -22.710 10.325 -19.676 1.00 71.62 257 THR A N 1
ATOM 1948 C CA . THR A 1 257 ? -24.071 10.592 -20.166 1.00 71.62 257 THR A CA 1
ATOM 1949 C C . THR A 1 257 ? -25.152 10.189 -19.157 1.00 71.62 257 THR A C 1
ATOM 1951 O O . THR A 1 257 ? -26.317 10.565 -19.315 1.00 71.62 257 THR A O 1
ATOM 1954 N N . ARG A 1 258 ? -24.786 9.462 -18.092 1.00 68.12 258 ARG A N 1
ATOM 1955 C CA . ARG A 1 258 ? -25.678 9.082 -16.990 1.00 68.12 258 ARG A CA 1
ATOM 1956 C C . ARG A 1 258 ? -25.638 10.133 -15.890 1.00 68.12 258 ARG A C 1
ATOM 1958 O O . ARG A 1 258 ? -24.579 10.623 -15.520 1.00 68.12 258 ARG A O 1
ATOM 1965 N N . GLY A 1 259 ? -26.801 10.444 -15.316 1.00 70.44 259 GLY A N 1
ATOM 1966 C CA . GLY A 1 259 ? -26.927 11.468 -14.270 1.00 70.44 259 GLY A CA 1
ATOM 1967 C C . GLY A 1 259 ? -26.150 11.178 -12.977 1.00 70.44 259 GLY A C 1
ATOM 1968 O O . GLY A 1 259 ? -25.950 12.093 -12.185 1.00 70.44 259 GLY A O 1
ATOM 1969 N N . ASP A 1 260 ? -25.704 9.939 -12.764 1.00 74.00 260 ASP A N 1
ATOM 1970 C CA . ASP A 1 260 ? -24.900 9.508 -11.616 1.00 74.00 260 ASP A CA 1
ATOM 1971 C C . ASP A 1 260 ? -23.443 9.155 -11.979 1.00 74.00 260 ASP A C 1
ATOM 1973 O O . ASP A 1 260 ? -22.694 8.711 -11.108 1.00 74.00 260 ASP A O 1
ATOM 1977 N N . ASN A 1 261 ? -23.032 9.373 -13.237 1.00 51.91 261 ASN A N 1
ATOM 1978 C CA . ASN A 1 261 ? -21.698 9.084 -13.781 1.00 51.91 261 ASN A CA 1
ATOM 1979 C C . ASN A 1 261 ? -21.205 7.636 -13.577 1.00 51.91 261 ASN A C 1
ATOM 1981 O O . ASN A 1 261 ? -19.998 7.388 -13.640 1.00 51.91 261 ASN A O 1
ATOM 1985 N N . ARG A 1 262 ? -22.095 6.669 -13.315 1.00 63.34 262 ARG A N 1
ATOM 1986 C CA . ARG A 1 262 ? -21.716 5.255 -13.188 1.00 63.34 262 ARG A CA 1
ATOM 1987 C C . ARG A 1 262 ? -21.638 4.598 -14.561 1.00 63.34 262 ARG A C 1
ATOM 1989 O O . ARG A 1 262 ? -22.502 4.811 -15.406 1.00 63.34 262 ARG A O 1
ATOM 1996 N N . GLY A 1 263 ? -20.599 3.791 -14.768 1.00 56.38 263 GLY A N 1
ATOM 1997 C CA . GLY A 1 263 ? -20.506 2.870 -15.894 1.00 56.38 263 GLY A CA 1
ATOM 1998 C C . GLY A 1 263 ? -21.657 1.857 -15.889 1.00 56.38 263 GLY A C 1
ATOM 1999 O O . GLY A 1 263 ? -22.005 1.347 -14.825 1.00 56.38 263 GLY A O 1
ATOM 2000 N N . GLY A 1 264 ? -22.286 1.648 -17.049 1.00 42.00 264 GLY A N 1
ATOM 2001 C CA . GLY A 1 264 ? -23.494 0.826 -17.220 1.00 42.00 264 GLY A CA 1
ATOM 2002 C C . GLY A 1 264 ? -23.351 -0.663 -16.928 1.00 42.00 264 GLY A C 1
ATOM 2003 O O . GLY A 1 264 ? -22.215 -1.183 -16.945 1.00 42.00 264 GLY A O 1
#

Secondary structure (DSSP, 8-state):
------HHHHHHHHHHHHSTTSHHHHHHHH--SEEEETTEEEESS-SEEE-SS-EEE-TT--TT-SS---S-HHHHHHHHHHHHHHHHHHHHHS-S-EEEEHHHHHHHHHTTSS-HHHHS------------------------SSHHHHHHHHHHHHHHHHS---EEEE-TTHHHHHHHHT-TT-TTT--SB-TTS-B-PPPHHHHHHHHHTT--EEEE-S---SSS-EEEEEEEGGGTEEEEEEEE-------TTSTT----

Sequence (264 aa):
PGQNVSEEATAQSFVESAQPGGFMSEIIELGQLGFALGDVLYVHGGLLGTSAESEEDYFGYVPGEEKRELSNVQAWLTKLNQWKDSQVKEWRQHPTWTEVEQEQLLRWSEEGAASPELVSPVLRTSKGDPDRTSARKSRRFSKSNAEKGSAAIAIANAERSADAVERKRVRGGDALIHYATAAAGSVVLGRHLSASGMPSPMPKSTMRQLNKCGIRRVVVGHTPHGDCPTIIKSGGPAEKMPCVEVIMADTSYSDMTRGDNRGG

Radius of gyration: 24.99 Å; chains: 1; bounding box: 60×74×56 Å

Organism: NCBI:txid156173